Protein AF-A0A1I8B0E3-F1 (afdb_monomer)

Sequence (193 aa):
MAKSRKVCRTTFPHPRIIIFNFFFPLIFFFVSFYLPQLEAVTTGINTNTIERSKFYGLIAFHRSAVVLNTFNSLESSNIDKFIEQIRSLRPRRHLETSPAKALITATQLFPENSNNSKNIIFLVHNGENTDMVNESIEAITKLSAKNISVFAIAGESFNERTLLSYTKEEKGRILTGPKSENLFLSTLDKARN

Solvent-accessible surface area (backbone atoms only — not comparable to full-atom values): 11729 Å² total; per-residue (Å²): 141,83,90,81,80,86,80,82,81,83,81,78,84,74,86,84,74,84,78,76,91,68,83,80,64,62,71,43,48,31,50,34,39,40,63,84,88,72,82,88,80,92,77,94,76,91,84,92,72,84,80,62,51,48,30,34,33,31,49,50,69,33,68,59,61,43,81,78,42,46,59,85,46,93,58,16,63,40,66,68,61,50,52,50,55,62,71,67,61,74,69,78,80,96,61,61,30,20,65,28,52,34,49,45,57,51,53,72,62,54,66,93,83,46,87,74,38,53,41,39,39,42,48,33,39,50,29,71,65,70,61,50,72,68,46,43,52,52,22,41,54,51,34,57,78,67,63,47,47,38,32,37,38,35,37,96,59,54,56,62,69,64,50,28,58,61,30,72,65,39,66,65,35,56,35,56,67,85,83,29,58,71,48,44,54,60,43,49,54,61,68,73,106

Organism: Meloidogyne hapla (NCBI:txid6305)

InterPro domains:
  IPR002035 von Willebrand factor, type A [PF00092] (56-166)
  IPR002035 von Willebrand factor, type A [PS50234] (56-154)
  IPR036465 von Willebrand factor A-like domain superfamily [G3DSA:3.40.50.410] (36-191)
  IPR036465 von Willebrand factor A-like domain superfamily [SSF53300] (40-179)

Structure (mmCIF, N/CA/C/O backbone):
data_AF-A0A1I8B0E3-F1
#
_entry.id   AF-A0A1I8B0E3-F1
#
loop_
_atom_site.group_PDB
_atom_site.id
_atom_site.type_symbol
_atom_site.label_atom_id
_atom_site.label_alt_id
_atom_site.label_comp_id
_atom_site.label_asym_id
_atom_site.label_entity_id
_atom_site.label_seq_id
_atom_site.pdbx_PDB_ins_code
_atom_site.Cartn_x
_atom_site.Cartn_y
_atom_site.Cartn_z
_atom_site.occupancy
_atom_site.B_iso_or_equiv
_atom_site.auth_seq_id
_atom_site.auth_comp_id
_atom_site.auth_asym_id
_atom_site.auth_atom_id
_atom_site.pdbx_PDB_model_num
ATOM 1 N N . MET A 1 1 ? 11.552 -15.372 63.293 1.00 42.78 1 MET A N 1
ATOM 2 C CA . MET A 1 1 ? 10.453 -15.813 62.405 1.00 42.78 1 MET A CA 1
ATOM 3 C C . MET A 1 1 ? 10.095 -14.671 61.461 1.00 42.78 1 MET A C 1
ATOM 5 O O . MET A 1 1 ? 9.517 -13.696 61.911 1.00 42.78 1 MET A O 1
ATOM 9 N N . ALA A 1 2 ? 10.463 -14.762 60.181 1.00 35.72 2 ALA A N 1
ATOM 10 C CA . ALA A 1 2 ? 10.032 -13.821 59.146 1.00 35.72 2 ALA A CA 1
ATOM 11 C C . ALA A 1 2 ? 9.805 -14.606 57.846 1.00 35.72 2 ALA A C 1
ATOM 13 O O . ALA A 1 2 ? 10.722 -15.237 57.324 1.00 35.72 2 ALA A O 1
ATOM 14 N N . LYS A 1 3 ? 8.556 -14.636 57.373 1.00 36.44 3 LYS A N 1
ATOM 15 C CA . LYS A 1 3 ? 8.111 -15.392 56.196 1.00 36.44 3 LYS A CA 1
ATOM 16 C C . LYS A 1 3 ? 8.074 -14.417 55.014 1.00 36.44 3 LYS A C 1
ATOM 18 O O . LYS A 1 3 ? 7.158 -13.606 54.914 1.00 36.44 3 LYS A O 1
ATOM 23 N N . SER A 1 4 ? 9.110 -14.446 54.174 1.00 32.38 4 SER A N 1
ATOM 24 C CA . SER A 1 4 ? 9.222 -13.585 52.990 1.00 32.38 4 SER A CA 1
ATOM 25 C C . SER A 1 4 ? 8.416 -14.145 51.813 1.00 32.38 4 SER A C 1
ATOM 27 O O . SER A 1 4 ? 8.331 -15.357 51.605 1.00 32.38 4 SER A O 1
ATOM 29 N N . ARG A 1 5 ?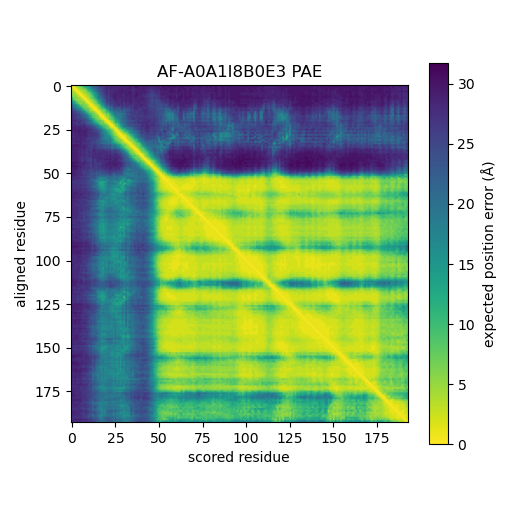 7.769 -13.229 51.092 1.00 34.22 5 ARG A N 1
ATOM 30 C CA . ARG A 1 5 ? 6.745 -13.443 50.063 1.00 34.22 5 ARG A CA 1
ATOM 31 C C . ARG A 1 5 ? 7.339 -14.056 48.788 1.00 34.22 5 ARG A C 1
ATOM 33 O O . ARG A 1 5 ? 8.371 -13.608 48.298 1.00 34.22 5 ARG A O 1
ATOM 40 N N . LYS A 1 6 ? 6.639 -15.041 48.212 1.00 36.22 6 LYS A N 1
ATOM 41 C CA . LYS A 1 6 ? 6.902 -15.562 46.862 1.00 36.22 6 LYS A CA 1
ATOM 42 C C . LYS A 1 6 ? 6.588 -14.476 45.827 1.00 36.22 6 LYS A C 1
ATOM 44 O O . LYS A 1 6 ? 5.443 -14.054 45.701 1.00 36.22 6 LYS A O 1
ATOM 49 N N . VAL A 1 7 ? 7.610 -14.061 45.086 1.00 33.09 7 VAL A N 1
ATOM 50 C CA . VAL A 1 7 ? 7.499 -13.235 43.879 1.00 33.09 7 VAL A CA 1
ATOM 51 C C . VAL A 1 7 ? 7.037 -14.139 42.736 1.00 33.09 7 VAL A C 1
ATOM 53 O O . VAL A 1 7 ? 7.755 -15.054 42.334 1.00 33.09 7 VAL A O 1
ATOM 56 N N . CYS A 1 8 ? 5.823 -13.915 42.237 1.00 28.25 8 CYS A N 1
ATOM 57 C CA . CYS A 1 8 ? 5.315 -14.572 41.038 1.00 28.25 8 CYS A CA 1
ATOM 58 C C . CYS A 1 8 ? 5.873 -13.822 39.818 1.00 28.25 8 CYS A C 1
ATOM 60 O O . CYS A 1 8 ? 5.582 -12.642 39.629 1.00 28.25 8 CYS A O 1
ATOM 62 N N . ARG A 1 9 ? 6.740 -14.480 39.040 1.00 28.77 9 ARG A N 1
ATOM 63 C CA . ARG A 1 9 ? 7.276 -13.945 37.783 1.00 28.77 9 ARG A CA 1
ATOM 64 C C . ARG A 1 9 ? 6.175 -13.965 36.726 1.00 28.77 9 ARG A C 1
ATOM 66 O O . ARG A 1 9 ? 5.612 -15.014 36.432 1.00 28.77 9 ARG A O 1
ATOM 73 N N . THR A 1 10 ? 5.899 -12.800 36.163 1.00 29.70 10 THR A N 1
ATOM 74 C CA . THR A 1 10 ? 4.999 -12.580 35.036 1.00 29.70 10 THR A CA 1
ATOM 75 C C . THR A 1 10 ? 5.621 -13.126 33.751 1.00 29.70 10 THR A C 1
ATOM 77 O O . THR A 1 10 ? 6.640 -12.633 33.273 1.00 29.70 10 THR A O 1
ATOM 80 N N . THR A 1 11 ? 5.008 -14.149 33.163 1.00 27.19 11 THR A N 1
ATOM 81 C CA . THR A 1 11 ? 5.232 -14.512 31.760 1.00 27.19 11 THR A CA 1
ATOM 82 C C . THR A 1 11 ? 4.285 -13.688 30.899 1.00 27.19 11 THR A C 1
ATOM 84 O O . THR A 1 11 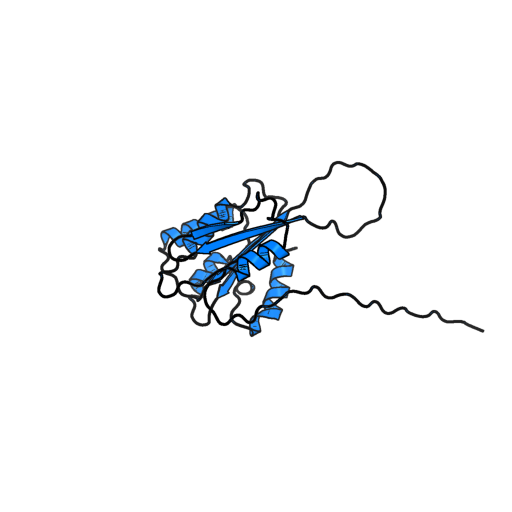? 3.086 -13.955 30.850 1.00 27.19 11 THR A O 1
ATOM 87 N N . PHE A 1 12 ? 4.830 -12.662 30.253 1.00 26.64 12 PHE A N 1
ATOM 88 C CA . PHE A 1 12 ? 4.169 -11.917 29.188 1.00 26.64 12 PHE A CA 1
ATOM 89 C C . PHE A 1 12 ? 4.018 -12.813 27.947 1.00 26.64 12 PHE A C 1
ATOM 91 O O . PHE A 1 12 ? 5.026 -13.347 27.479 1.00 26.64 12 PHE A O 1
ATOM 98 N N . PRO A 1 13 ? 2.820 -12.975 27.361 1.00 25.92 13 PRO A N 1
ATOM 99 C CA . PRO A 1 13 ? 2.720 -13.490 26.008 1.00 25.92 13 PRO A CA 1
ATOM 100 C C . PRO A 1 13 ? 3.127 -12.376 25.035 1.00 25.92 13 PRO A C 1
ATOM 102 O O . PRO A 1 13 ? 2.522 -11.307 24.982 1.00 25.92 13 PRO A O 1
ATOM 105 N N . HIS A 1 14 ? 4.204 -12.629 24.297 1.00 23.12 14 HIS A N 1
ATOM 106 C CA . HIS A 1 14 ? 4.724 -11.777 23.233 1.00 23.12 14 HIS A CA 1
ATOM 107 C C . HIS A 1 14 ? 3.647 -11.397 22.198 1.00 23.12 14 HIS A C 1
ATOM 109 O O . HIS A 1 14 ? 2.845 -12.257 21.820 1.00 23.12 14 HIS A O 1
ATOM 115 N N . PRO A 1 15 ? 3.669 -10.174 21.637 1.00 25.36 15 PRO A N 1
ATOM 116 C CA . PRO A 1 15 ? 2.959 -9.902 20.396 1.00 25.36 15 PRO A CA 1
ATOM 117 C C . PRO A 1 15 ? 3.610 -10.718 19.272 1.00 25.36 15 PRO A C 1
ATOM 119 O O . PRO A 1 15 ? 4.744 -10.469 18.867 1.00 25.36 15 PRO A O 1
ATOM 122 N N . ARG A 1 16 ? 2.890 -11.732 18.783 1.00 22.67 16 ARG A N 1
ATOM 123 C CA . ARG A 1 16 ? 3.271 -12.508 17.600 1.00 22.67 16 ARG A CA 1
ATOM 124 C C . ARG A 1 16 ? 3.032 -11.655 16.360 1.00 22.67 16 ARG A C 1
ATOM 126 O O . ARG A 1 16 ? 1.926 -11.623 15.828 1.00 22.67 16 ARG A O 1
ATOM 133 N N . ILE A 1 17 ? 4.067 -10.962 15.908 1.00 28.36 17 ILE A N 1
ATOM 134 C CA . ILE A 1 17 ? 4.111 -10.424 14.551 1.00 28.36 17 ILE A CA 1
ATOM 135 C C . ILE A 1 17 ? 4.734 -11.514 13.684 1.00 28.36 17 ILE A C 1
ATOM 137 O O . ILE A 1 17 ? 5.867 -11.934 13.900 1.00 28.36 17 ILE A O 1
ATOM 141 N N . ILE A 1 18 ? 3.945 -12.028 12.745 1.00 24.77 18 ILE A N 1
ATOM 142 C CA . ILE A 1 18 ? 4.395 -13.012 11.766 1.00 24.77 18 ILE A CA 1
ATOM 143 C C . ILE A 1 18 ? 5.187 -12.247 10.712 1.00 24.77 18 ILE A C 1
ATOM 145 O O . ILE A 1 18 ? 4.615 -11.598 9.837 1.00 24.77 18 ILE A O 1
ATOM 149 N N . ILE A 1 19 ? 6.510 -12.304 10.815 1.00 23.59 19 ILE A N 1
ATOM 150 C CA . ILE A 1 19 ? 7.401 -11.856 9.752 1.00 23.59 19 ILE A CA 1
ATOM 151 C C . ILE A 1 19 ? 7.450 -12.980 8.740 1.00 23.59 19 ILE A C 1
ATOM 153 O O . ILE A 1 19 ? 8.021 -14.045 8.975 1.00 23.59 19 ILE A O 1
ATOM 157 N N . PHE A 1 20 ? 6.789 -12.761 7.614 1.00 26.72 20 PHE A N 1
ATOM 158 C CA . PHE A 1 20 ? 6.939 -13.656 6.494 1.00 26.72 20 PHE A CA 1
ATOM 159 C C . PHE A 1 20 ? 8.321 -13.453 5.874 1.00 26.72 20 PHE A C 1
ATOM 161 O O . PHE A 1 20 ? 8.640 -12.380 5.365 1.00 26.72 20 PHE A O 1
ATOM 168 N N . ASN A 1 21 ? 9.121 -14.514 5.873 1.00 22.59 21 ASN A N 1
ATOM 169 C CA . ASN A 1 21 ? 10.308 -14.616 5.038 1.00 22.59 21 ASN A CA 1
ATOM 170 C C . ASN A 1 21 ? 9.838 -14.863 3.589 1.00 22.59 21 ASN A C 1
ATOM 172 O O . ASN A 1 21 ? 9.788 -16.001 3.124 1.00 22.59 21 ASN A O 1
ATOM 176 N N . PHE A 1 22 ? 9.358 -13.808 2.923 1.00 29.98 22 PHE A N 1
ATOM 177 C CA . PHE A 1 22 ? 8.924 -13.858 1.527 1.00 29.98 22 PHE A CA 1
ATOM 178 C C . PHE A 1 22 ? 10.089 -13.491 0.609 1.00 29.98 22 PHE A C 1
ATOM 180 O O . PHE A 1 22 ? 10.507 -12.339 0.514 1.00 29.98 22 PHE A O 1
ATOM 187 N N . PHE A 1 23 ? 10.567 -14.495 -0.117 1.00 29.45 23 PHE A N 1
ATOM 188 C CA . PHE A 1 23 ? 11.280 -14.320 -1.375 1.00 29.45 23 PHE A CA 1
ATOM 189 C C . PHE A 1 23 ? 10.304 -13.625 -2.359 1.00 29.45 23 PHE A C 1
ATOM 191 O O . PHE A 1 23 ? 9.249 -14.174 -2.673 1.00 29.45 23 PHE A O 1
ATOM 198 N N . PHE A 1 24 ? 10.600 -12.377 -2.743 1.00 30.11 24 PHE A N 1
ATOM 199 C CA . PHE A 1 24 ? 9.790 -11.464 -3.583 1.00 30.11 24 PHE A CA 1
ATOM 200 C C . PHE A 1 24 ? 9.338 -12.069 -4.950 1.00 30.11 24 PHE A C 1
ATOM 202 O O . PHE A 1 24 ? 9.961 -13.038 -5.392 1.00 30.11 24 PHE A O 1
ATOM 209 N N . PRO A 1 25 ? 8.345 -11.489 -5.695 1.00 46.34 25 PRO A N 1
ATOM 210 C CA . PRO A 1 25 ? 7.759 -10.151 -5.516 1.00 46.34 25 PRO A CA 1
ATOM 211 C C . PRO A 1 25 ? 6.214 -9.980 -5.550 1.00 46.34 25 PRO A C 1
ATOM 213 O O . PRO A 1 25 ? 5.481 -10.763 -6.146 1.00 46.34 25 PRO A O 1
ATOM 216 N N . LEU A 1 26 ? 5.806 -8.824 -4.992 1.00 39.06 26 LEU A N 1
ATOM 217 C CA . LEU A 1 26 ? 4.519 -8.092 -5.020 1.00 39.06 26 LEU A CA 1
ATOM 218 C C . LEU A 1 26 ? 3.343 -8.633 -4.191 1.00 39.06 26 LEU A C 1
ATOM 220 O O . LEU A 1 26 ? 2.494 -9.366 -4.693 1.00 39.06 26 LEU A O 1
ATOM 224 N N . ILE A 1 27 ? 3.237 -8.168 -2.939 1.00 41.75 27 ILE A N 1
ATOM 225 C CA . ILE A 1 27 ? 2.079 -8.408 -2.065 1.00 41.75 27 ILE A CA 1
ATOM 226 C C . ILE A 1 27 ? 1.915 -7.236 -1.058 1.00 41.75 27 ILE A C 1
ATOM 228 O O . ILE A 1 27 ? 2.709 -7.141 -0.133 1.00 41.75 27 ILE A O 1
ATOM 232 N N . PHE A 1 28 ? 0.894 -6.374 -1.202 1.00 41.91 28 PHE A N 1
ATOM 233 C CA . PHE A 1 28 ? 0.649 -5.159 -0.379 1.00 41.91 28 PHE A CA 1
ATOM 234 C C . PHE A 1 28 ? -0.344 -5.368 0.766 1.00 41.91 28 PHE A C 1
ATOM 236 O O . PHE A 1 28 ? -1.297 -6.109 0.574 1.00 41.91 28 PHE A O 1
ATOM 243 N N . PHE A 1 29 ? -0.217 -4.628 1.883 1.00 41.38 29 PHE A N 1
ATOM 244 C CA . PHE A 1 29 ? -1.178 -4.656 3.006 1.00 41.38 29 PHE A CA 1
ATOM 245 C C . PHE A 1 29 ? -1.459 -3.277 3.613 1.00 41.38 29 PHE A C 1
ATOM 247 O O . PHE A 1 29 ? -0.582 -2.423 3.677 1.00 41.38 29 PHE A O 1
ATOM 254 N N . PHE A 1 30 ? -2.680 -3.057 4.111 1.00 37.81 30 PHE A N 1
ATOM 255 C CA . PHE A 1 30 ? -3.075 -1.824 4.803 1.00 37.81 30 PHE A CA 1
ATOM 256 C C . PHE A 1 30 ? -3.606 -2.130 6.204 1.00 37.81 30 PHE A C 1
ATOM 258 O O . PHE A 1 30 ? -4.338 -3.103 6.390 1.00 37.81 30 PHE A O 1
ATOM 265 N N . VAL A 1 31 ? -3.276 -1.277 7.180 1.00 36.50 31 VAL A N 1
ATOM 266 C CA . VAL A 1 31 ? -3.804 -1.356 8.552 1.00 36.50 31 VAL A CA 1
ATOM 267 C C . VAL A 1 31 ? -4.247 0.041 8.986 1.00 36.50 31 VAL A C 1
ATOM 269 O O . VAL A 1 31 ? -3.431 0.956 9.073 1.00 36.50 31 VAL A O 1
ATOM 272 N N . SER A 1 32 ? -5.532 0.210 9.281 1.00 32.75 32 SER A N 1
ATOM 273 C CA . SER A 1 32 ? -6.107 1.439 9.835 1.00 32.75 32 SER A CA 1
ATOM 274 C C . SER A 1 32 ? -6.554 1.207 11.282 1.00 32.75 32 SER A C 1
ATOM 276 O O . SER A 1 32 ? -7.134 0.166 11.595 1.00 32.75 32 SER A O 1
ATOM 278 N N . PHE A 1 33 ? -6.273 2.151 12.184 1.00 41.06 33 PHE A N 1
ATOM 279 C CA . PHE A 1 33 ? -6.630 2.064 13.609 1.00 41.06 33 PHE A CA 1
ATOM 280 C C . PHE A 1 33 ? -7.668 3.131 13.964 1.00 41.06 33 PHE A C 1
ATOM 282 O O . PHE A 1 33 ? -7.327 4.311 13.948 1.00 41.06 33 PHE A O 1
ATOM 289 N N . TYR A 1 34 ? -8.888 2.748 14.346 1.00 32.59 34 TYR A N 1
ATOM 290 C CA . TYR A 1 34 ? -9.977 3.663 14.716 1.00 32.59 34 TYR A CA 1
ATOM 291 C C . TYR A 1 34 ? -10.198 3.724 16.241 1.00 32.59 34 TYR A C 1
ATOM 293 O O . TYR A 1 34 ? -10.032 2.724 16.944 1.00 32.59 34 TYR A O 1
ATOM 301 N N . LEU A 1 35 ? -10.601 4.892 16.758 1.00 31.61 35 LEU A N 1
ATOM 302 C CA . LEU A 1 35 ? -11.113 5.078 18.124 1.00 31.61 35 LEU A CA 1
ATOM 303 C C . LEU A 1 35 ? -12.645 5.226 18.066 1.00 31.61 35 LEU A C 1
ATOM 305 O O . LEU A 1 35 ? -13.112 6.207 17.485 1.00 31.61 35 LEU A O 1
ATOM 309 N N . PRO A 1 36 ? -13.448 4.331 18.666 1.00 34.88 36 PRO A N 1
ATOM 310 C CA . PRO A 1 36 ? -14.864 4.615 18.858 1.00 34.88 36 PRO A CA 1
ATOM 311 C C . PRO A 1 36 ? -15.029 5.633 19.999 1.00 34.88 36 PRO A C 1
ATOM 313 O O . PRO A 1 36 ? -14.525 5.423 21.103 1.00 34.88 36 PRO A O 1
ATOM 316 N N . GLN A 1 37 ? -15.732 6.742 19.748 1.00 37.97 37 GLN A N 1
ATOM 317 C CA . GLN A 1 37 ? -16.357 7.505 20.830 1.00 37.97 37 GLN A CA 1
ATOM 318 C C . GLN A 1 37 ? -17.564 6.696 21.310 1.00 37.97 37 GLN A C 1
ATOM 320 O O . GLN A 1 37 ? -18.491 6.467 20.538 1.00 37.97 37 GLN A O 1
ATOM 325 N N . LEU A 1 38 ? -17.536 6.238 22.559 1.00 38.06 38 LEU A N 1
ATOM 326 C CA . LEU A 1 38 ? -18.693 5.642 23.218 1.00 38.06 38 LEU A CA 1
ATOM 327 C C . LEU A 1 38 ? -19.168 6.596 24.309 1.00 38.06 38 LEU A C 1
ATOM 329 O O . LEU A 1 38 ? -18.452 6.857 25.278 1.00 38.06 38 LEU A O 1
ATOM 333 N N . GLU A 1 39 ? -20.378 7.119 24.114 1.00 37.31 39 GLU A N 1
ATOM 334 C CA . GLU A 1 39 ? -21.194 7.684 25.179 1.00 37.31 39 GLU A CA 1
ATOM 335 C C . GLU A 1 39 ? -21.380 6.637 26.283 1.00 37.31 39 GLU A C 1
ATOM 337 O O . GLU A 1 39 ? -21.527 5.438 26.038 1.00 37.31 39 GLU A O 1
ATOM 342 N N . ALA A 1 40 ? -21.292 7.109 27.520 1.00 36.62 40 ALA A N 1
ATOM 343 C CA . ALA A 1 40 ? -21.227 6.290 28.710 1.00 36.62 40 ALA A CA 1
ATOM 344 C C . ALA A 1 40 ? -22.524 5.499 28.948 1.00 36.62 40 ALA A C 1
ATOM 346 O O . ALA A 1 40 ? -23.585 6.084 29.144 1.00 36.62 40 ALA A O 1
ATOM 347 N N . VAL A 1 41 ? -22.404 4.176 29.080 1.00 31.77 41 VAL A N 1
ATOM 348 C CA . VAL A 1 41 ? -23.302 3.378 29.923 1.00 31.77 41 VAL A CA 1
ATOM 349 C C . VAL A 1 41 ? -22.440 2.528 30.849 1.00 31.77 41 VAL A C 1
ATOM 351 O O . VAL A 1 41 ? -21.628 1.703 30.436 1.00 31.77 41 VAL A O 1
ATOM 354 N N . THR A 1 42 ? -22.580 2.826 32.133 1.00 42.34 42 THR A N 1
ATOM 355 C CA . THR A 1 42 ? -21.823 2.307 33.268 1.00 42.34 42 THR A CA 1
ATOM 356 C C . THR A 1 42 ? -22.234 0.889 33.647 1.00 42.34 42 THR A C 1
ATOM 358 O O . THR A 1 42 ? -23.345 0.705 34.125 1.00 42.34 42 THR A 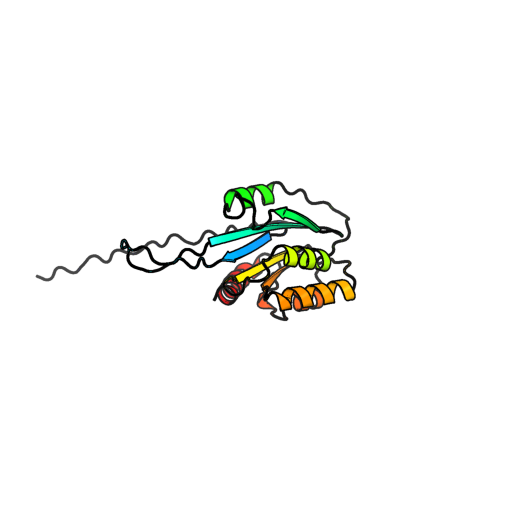O 1
ATOM 361 N N . THR A 1 43 ? -21.295 -0.057 33.607 1.00 33.12 43 THR A N 1
ATOM 362 C CA . THR A 1 43 ? -21.109 -1.070 34.666 1.00 33.12 43 THR A CA 1
ATOM 363 C C . THR A 1 43 ? -19.649 -1.517 34.666 1.00 33.12 43 THR A C 1
ATOM 365 O O . THR A 1 43 ? -19.102 -1.890 33.633 1.00 33.12 43 THR A O 1
ATOM 368 N N . GLY A 1 44 ? -19.005 -1.373 35.824 1.00 40.88 44 GLY A N 1
ATOM 369 C CA . GLY A 1 44 ? -17.559 -1.266 35.971 1.00 40.88 44 GLY A CA 1
ATOM 3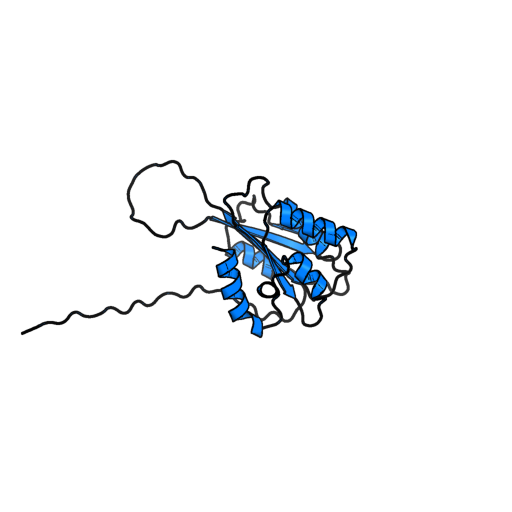70 C C . GLY A 1 44 ? -16.723 -2.485 35.588 1.00 40.88 44 GLY A C 1
ATOM 371 O O . GLY A 1 44 ? -16.979 -3.595 36.041 1.00 40.88 44 GLY A O 1
ATOM 372 N N . ILE A 1 45 ? -15.630 -2.205 34.871 1.00 35.53 45 ILE A N 1
ATOM 373 C CA . ILE A 1 45 ? -14.347 -2.913 34.944 1.00 35.53 45 ILE A CA 1
ATOM 374 C C . ILE A 1 45 ? -13.238 -1.849 34.815 1.00 35.53 45 ILE A C 1
ATOM 376 O O . ILE A 1 45 ? -13.241 -1.040 33.889 1.00 35.53 45 ILE A O 1
ATOM 380 N N . ASN A 1 46 ? -12.307 -1.822 35.773 1.00 34.84 46 ASN A N 1
ATOM 381 C CA . ASN A 1 46 ? -11.182 -0.884 35.829 1.00 34.84 46 ASN A CA 1
ATOM 382 C C . ASN A 1 46 ? -10.130 -1.149 34.727 1.00 34.84 46 ASN A C 1
ATOM 384 O O . ASN A 1 46 ? -9.444 -2.166 34.742 1.00 34.84 46 ASN A O 1
ATOM 388 N N . THR A 1 47 ? -10.025 -0.186 33.804 1.00 50.38 47 THR A N 1
ATOM 389 C CA . THR A 1 47 ? -8.826 0.486 33.247 1.00 50.38 47 THR A CA 1
ATOM 390 C C . THR A 1 47 ? -7.548 -0.317 32.922 1.00 50.38 47 THR A C 1
ATOM 392 O O . THR A 1 47 ? -6.764 -0.628 33.817 1.00 50.38 47 THR A O 1
ATOM 395 N N . ASN A 1 48 ? -7.253 -0.486 31.619 1.00 38.84 48 ASN A N 1
ATOM 396 C CA . ASN A 1 48 ? -6.049 0.049 30.926 1.00 38.84 48 ASN A CA 1
ATOM 397 C C . ASN A 1 48 ? -5.684 -0.721 29.640 1.00 38.84 48 ASN A C 1
ATOM 399 O O . ASN A 1 48 ? -4.587 -1.249 29.498 1.00 38.84 48 ASN A O 1
ATOM 403 N N . THR A 1 49 ? -6.598 -0.772 28.675 1.00 40.97 49 THR A N 1
ATOM 404 C CA . THR A 1 49 ? -6.310 -0.740 27.228 1.00 40.97 49 THR A CA 1
ATOM 405 C C . THR A 1 49 ? -7.663 -0.690 26.539 1.00 40.97 49 THR A C 1
ATOM 407 O O . THR A 1 49 ? -8.357 -1.692 26.443 1.00 40.97 49 THR A O 1
ATOM 410 N N . ILE A 1 50 ? -8.087 0.496 26.104 1.00 48.47 50 ILE A N 1
ATOM 411 C CA . ILE A 1 50 ? -9.190 0.578 25.144 1.00 48.47 50 ILE A CA 1
ATOM 412 C C . ILE A 1 50 ? -8.656 -0.109 23.888 1.00 48.47 50 ILE A C 1
ATOM 414 O O . ILE A 1 50 ? -7.743 0.413 23.241 1.00 48.47 50 ILE A O 1
ATOM 418 N N . GLU A 1 51 ? -9.127 -1.321 23.609 1.00 55.50 51 GLU A N 1
ATOM 419 C CA . GLU A 1 51 ? -8.727 -2.066 22.424 1.00 55.50 51 GLU A CA 1
ATOM 420 C C . GLU A 1 51 ? -9.225 -1.283 21.205 1.00 55.50 51 GLU A C 1
ATOM 422 O O . GLU A 1 51 ? -10.414 -1.245 20.898 1.00 55.50 51 GLU A O 1
ATOM 427 N N . ARG A 1 52 ? -8.316 -0.536 20.568 1.00 64.56 52 ARG A N 1
ATOM 428 C CA . ARG A 1 52 ? -8.640 0.270 19.388 1.00 64.56 52 ARG A CA 1
ATOM 429 C C . ARG A 1 52 ? -9.092 -0.673 18.280 1.00 64.56 52 ARG A C 1
ATOM 431 O O . ARG A 1 52 ? -8.338 -1.580 17.918 1.00 64.56 52 ARG A O 1
ATOM 438 N N . SER A 1 53 ? -10.283 -0.442 17.734 1.00 76.94 53 SER A N 1
ATOM 439 C CA . SER A 1 53 ? -10.799 -1.208 16.602 1.00 76.94 53 SER A CA 1
ATOM 440 C C . SER A 1 53 ? -9.856 -1.047 15.407 1.00 76.94 53 SER A C 1
ATOM 442 O O . SER A 1 53 ? -9.448 0.066 15.068 1.00 76.94 53 SER A O 1
ATOM 444 N N . LYS A 1 54 ? -9.466 -2.163 14.790 1.00 83.69 54 LYS A N 1
ATOM 445 C CA . LYS A 1 54 ? -8.560 -2.185 13.635 1.00 83.69 54 LYS A CA 1
ATOM 446 C C . LYS A 1 54 ? -9.346 -2.589 12.404 1.00 83.69 54 LYS A C 1
ATOM 448 O O . LYS A 1 54 ? -10.152 -3.510 12.477 1.00 83.69 54 LYS A O 1
ATOM 453 N N . PHE A 1 55 ? -9.069 -1.916 11.297 1.00 88.00 55 PHE A N 1
ATOM 454 C CA . PHE A 1 55 ? -9.675 -2.190 10.006 1.00 88.00 55 PHE A CA 1
ATOM 455 C C . PHE A 1 55 ? -8.575 -2.405 8.971 1.00 88.00 55 PHE A C 1
ATOM 457 O O . PHE A 1 55 ? -7.639 -1.611 8.847 1.00 88.00 55 PHE A O 1
ATOM 464 N N . TYR A 1 56 ? -8.681 -3.500 8.239 1.00 88.19 56 TYR A N 1
ATOM 465 C CA . TYR A 1 56 ? -7.717 -3.960 7.260 1.00 88.19 56 TYR A CA 1
ATOM 466 C C . TYR A 1 56 ? -8.254 -3.709 5.856 1.00 88.19 56 TYR A C 1
ATOM 468 O O . TYR A 1 56 ? -9.423 -3.948 5.562 1.00 88.19 56 TYR A O 1
ATOM 476 N N . GLY A 1 57 ? -7.377 -3.212 4.992 1.00 90.31 57 GLY A N 1
ATOM 477 C CA . GLY A 1 57 ? -7.660 -2.962 3.584 1.00 90.31 57 GLY A CA 1
ATOM 478 C C . GLY A 1 57 ? -6.641 -3.698 2.731 1.00 90.31 57 GLY A C 1
ATOM 479 O O . GLY A 1 57 ? -5.490 -3.883 3.137 1.00 90.31 57 GLY A O 1
ATOM 480 N N . LEU A 1 58 ? -7.057 -4.134 1.547 1.00 91.88 58 LEU A N 1
ATOM 481 C CA . LEU A 1 58 ? -6.177 -4.850 0.634 1.00 91.88 58 LEU A CA 1
ATOM 482 C C . LEU A 1 58 ? -6.337 -4.300 -0.773 1.00 91.88 58 LEU A C 1
ATOM 484 O O . LEU A 1 58 ? -7.433 -4.310 -1.328 1.00 91.88 58 LEU A O 1
ATOM 488 N N . ILE A 1 59 ? -5.228 -3.851 -1.351 1.00 91.56 59 ILE A N 1
ATOM 489 C CA . ILE A 1 59 ? -5.139 -3.452 -2.752 1.00 91.56 59 ILE A CA 1
ATOM 490 C C . ILE A 1 59 ? -4.014 -4.262 -3.375 1.00 91.56 59 ILE A C 1
ATOM 492 O O . ILE A 1 59 ? -2.899 -4.255 -2.866 1.00 91.56 59 ILE A O 1
ATOM 496 N N . ALA A 1 60 ? -4.292 -4.934 -4.484 1.00 90.56 60 ALA A N 1
ATOM 497 C CA . ALA A 1 60 ? -3.256 -5.500 -5.337 1.00 90.56 60 ALA A CA 1
ATOM 498 C C . ALA A 1 60 ? -3.014 -4.556 -6.516 1.00 90.56 60 ALA A C 1
ATOM 500 O O . ALA A 1 60 ? -3.952 -3.921 -6.998 1.00 90.56 60 ALA A O 1
ATOM 501 N N . PHE A 1 61 ? -1.780 -4.458 -7.008 1.00 89.06 61 PHE A N 1
ATOM 502 C CA . PHE A 1 61 ? -1.512 -3.609 -8.163 1.00 89.06 61 PHE A CA 1
ATOM 503 C C . PHE A 1 61 ? -0.406 -4.115 -9.076 1.00 89.06 61 PHE A C 1
ATOM 505 O O . PHE A 1 61 ? 0.463 -4.886 -8.685 1.00 89.06 61 PHE A O 1
ATOM 512 N N . HIS A 1 62 ? -0.459 -3.610 -10.302 1.00 88.12 62 HIS A N 1
ATOM 513 C CA . HIS A 1 62 ? 0.640 -3.531 -11.259 1.00 88.12 62 HIS A CA 1
ATOM 514 C C . HIS A 1 62 ? 0.626 -2.084 -11.788 1.00 88.12 62 HIS A C 1
ATOM 516 O O . HIS A 1 62 ? 0.729 -1.144 -11.008 1.00 88.12 62 HIS A O 1
ATOM 522 N N . ARG A 1 63 ? 0.410 -1.865 -13.082 1.00 84.31 63 ARG A N 1
ATOM 523 C CA . ARG A 1 63 ? 0.080 -0.569 -13.685 1.00 84.31 63 ARG A CA 1
ATOM 524 C C . ARG A 1 63 ? -1.231 0.035 -13.168 1.00 84.31 63 ARG A C 1
ATOM 526 O O . ARG A 1 63 ? -1.355 1.254 -13.115 1.00 84.31 63 ARG A O 1
ATOM 533 N N . SER A 1 64 ? -2.204 -0.801 -12.811 1.00 84.38 64 SER A N 1
ATOM 534 C CA . SER A 1 64 ? -3.480 -0.393 -12.214 1.00 84.38 64 SER A CA 1
ATOM 535 C C . SER A 1 64 ? -3.656 -1.024 -10.839 1.00 84.38 64 SER A C 1
ATOM 537 O O . SER A 1 64 ? -3.160 -2.125 -10.591 1.00 84.38 64 SER A O 1
ATOM 539 N N . ALA A 1 65 ? -4.385 -0.333 -9.967 1.00 88.00 65 ALA A N 1
ATOM 540 C CA . ALA A 1 65 ? -4.715 -0.794 -8.629 1.00 88.00 65 ALA A CA 1
ATOM 541 C C . ALA A 1 65 ? -6.104 -1.442 -8.597 1.00 88.00 65 ALA A C 1
ATOM 543 O O . ALA A 1 65 ? -7.053 -0.927 -9.185 1.00 88.00 65 ALA A O 1
ATOM 544 N N . VAL A 1 66 ? -6.215 -2.569 -7.900 1.00 89.25 66 VAL A N 1
ATOM 545 C CA . VAL A 1 66 ? -7.452 -3.329 -7.711 1.00 89.25 66 VAL A CA 1
ATOM 546 C C . VAL A 1 66 ? -7.705 -3.466 -6.219 1.00 89.25 66 VAL A C 1
ATOM 548 O O . VAL A 1 66 ? -6.885 -4.024 -5.489 1.00 89.25 66 VAL A O 1
ATOM 551 N N . VAL A 1 67 ? -8.848 -2.962 -5.767 1.00 89.00 67 VAL A N 1
ATOM 552 C CA . VAL A 1 67 ? -9.285 -3.069 -4.375 1.00 89.00 67 VAL A CA 1
ATOM 553 C C . VAL A 1 67 ? -9.868 -4.460 -4.146 1.00 89.00 67 VAL A C 1
ATOM 555 O O . VAL A 1 67 ? -10.835 -4.844 -4.797 1.00 89.00 67 VAL A O 1
ATOM 558 N N . LEU A 1 68 ? -9.270 -5.213 -3.228 1.00 88.81 68 LEU A N 1
ATOM 559 C CA . LEU A 1 68 ? -9.699 -6.561 -2.851 1.00 88.81 68 LEU A CA 1
ATOM 560 C C . LEU A 1 68 ? -10.474 -6.565 -1.531 1.00 88.81 68 LEU A C 1
ATOM 562 O O . LEU A 1 68 ? -11.363 -7.389 -1.348 1.00 88.81 68 LEU A O 1
ATOM 566 N N . ASN A 1 69 ? -10.155 -5.636 -0.626 1.00 87.38 69 ASN A N 1
ATOM 567 C CA . ASN A 1 69 ? -10.878 -5.446 0.626 1.00 87.38 69 ASN A CA 1
ATOM 568 C C . ASN A 1 69 ? -10.908 -3.963 1.017 1.00 87.38 69 ASN A C 1
ATOM 570 O O . ASN A 1 69 ? -9.901 -3.261 0.885 1.00 87.38 69 ASN A O 1
ATOM 574 N N . THR A 1 70 ? -12.053 -3.503 1.517 1.00 87.44 70 THR A N 1
ATOM 575 C CA . THR A 1 70 ? -12.287 -2.126 1.976 1.00 87.44 70 THR A CA 1
ATOM 576 C C . THR A 1 70 ? -12.512 -2.098 3.484 1.00 87.44 70 THR A C 1
ATOM 578 O O . THR A 1 70 ? -12.901 -3.100 4.076 1.00 87.44 70 THR A O 1
ATOM 581 N N . PHE A 1 71 ? -12.341 -0.935 4.117 1.00 83.19 71 PHE A N 1
ATOM 582 C CA . PHE A 1 71 ? -12.576 -0.789 5.560 1.00 83.19 71 PHE A CA 1
ATOM 583 C C . PHE A 1 71 ? -14.054 -0.899 5.967 1.00 83.19 71 PHE A C 1
ATOM 585 O O . PHE A 1 71 ? -14.346 -1.060 7.144 1.00 83.19 71 PHE A O 1
ATOM 592 N N . ASN A 1 72 ? -14.982 -0.826 5.008 1.00 80.31 72 ASN A N 1
ATOM 593 C CA . ASN A 1 72 ? -16.422 -0.919 5.263 1.00 80.31 72 ASN A CA 1
ATOM 594 C C . ASN A 1 72 ? -16.949 -2.358 5.164 1.00 80.31 72 ASN A C 1
ATOM 596 O O . ASN A 1 72 ? -18.144 -2.586 5.346 1.00 80.31 72 ASN A O 1
ATOM 600 N N . SER A 1 73 ? -16.096 -3.331 4.828 1.00 80.81 73 SER A N 1
ATOM 601 C CA . SER A 1 73 ? -16.512 -4.730 4.763 1.00 80.81 73 SER A CA 1
ATOM 602 C C . SER A 1 73 ? -16.716 -5.300 6.171 1.00 80.81 73 SER A C 1
ATOM 604 O O . SER A 1 73 ? -16.029 -4.918 7.118 1.00 80.81 73 SER A O 1
ATOM 606 N N . LEU A 1 74 ? -17.637 -6.256 6.312 1.00 80.69 74 LEU A N 1
ATOM 607 C CA . LEU A 1 74 ? -17.879 -6.966 7.579 1.00 80.69 74 LEU A CA 1
ATOM 608 C C . LEU A 1 74 ? -16.638 -7.731 8.070 1.00 80.69 74 LEU A C 1
ATOM 610 O O . LEU A 1 74 ? -16.473 -7.954 9.265 1.00 80.69 74 LEU A O 1
ATOM 614 N N . GLU A 1 75 ? -15.757 -8.114 7.146 1.00 83.00 75 GLU A N 1
ATOM 615 C CA . GLU A 1 75 ? -14.532 -8.869 7.420 1.00 83.00 75 GLU A CA 1
ATOM 616 C C . GLU A 1 75 ? -13.311 -7.970 7.650 1.00 83.00 75 GLU A C 1
ATOM 618 O O . GLU A 1 75 ? -12.237 -8.463 7.986 1.00 83.00 75 GLU A O 1
ATOM 623 N N . SER A 1 76 ? -13.453 -6.651 7.499 1.00 82.69 76 SER A N 1
ATOM 624 C CA . SER A 1 76 ? -12.347 -5.696 7.615 1.00 82.69 76 SER A CA 1
ATOM 625 C C . SER A 1 76 ? -11.687 -5.693 8.993 1.00 82.69 76 SER A C 1
ATOM 627 O O . SER A 1 76 ? -10.526 -5.321 9.090 1.00 82.69 76 SER A O 1
ATOM 629 N N . SER A 1 77 ? -12.362 -6.133 10.054 1.00 87.19 77 SER A N 1
ATOM 630 C CA . SER A 1 77 ? -11.778 -6.267 11.396 1.00 87.19 77 SER A CA 1
ATOM 631 C C . SER A 1 77 ? -11.197 -7.657 11.686 1.00 87.19 77 SER A C 1
ATOM 633 O O . SER A 1 77 ? -10.508 -7.840 12.692 1.00 87.19 77 SER A O 1
ATOM 635 N N . ASN A 1 78 ? -11.431 -8.642 10.811 1.00 88.69 78 ASN A N 1
ATOM 636 C CA . ASN A 1 78 ? -10.983 -10.018 10.993 1.00 88.69 78 ASN A CA 1
ATOM 637 C C . ASN A 1 78 ? -9.589 -10.227 10.377 1.00 88.69 78 ASN A C 1
ATOM 639 O O . ASN A 1 78 ? -9.426 -10.338 9.160 1.00 88.69 78 ASN A O 1
ATOM 643 N N . ILE A 1 79 ? -8.576 -10.323 11.239 1.00 86.75 79 ILE A N 1
ATOM 644 C CA . ILE A 1 79 ? -7.184 -10.512 10.817 1.00 86.75 79 ILE A CA 1
ATOM 645 C C . ILE A 1 79 ? -6.940 -11.861 10.127 1.00 86.75 79 ILE A C 1
ATOM 647 O O . ILE A 1 79 ? -6.131 -11.924 9.204 1.00 86.75 79 ILE A O 1
ATOM 651 N N . ASP A 1 80 ? -7.637 -12.928 10.521 1.00 89.69 80 ASP A N 1
ATOM 652 C CA . ASP A 1 80 ? -7.444 -14.256 9.932 1.00 89.69 80 ASP A CA 1
ATOM 653 C C . ASP A 1 80 ? -7.956 -14.283 8.491 1.00 89.69 80 ASP A C 1
ATOM 655 O O . ASP A 1 80 ? -7.249 -14.737 7.591 1.00 89.69 80 ASP A O 1
ATOM 659 N N . LYS A 1 81 ? -9.137 -13.697 8.248 1.00 88.19 81 LYS A N 1
ATOM 660 C CA . LYS A 1 81 ? -9.691 -13.524 6.895 1.00 88.19 81 LYS A CA 1
ATOM 661 C C . LYS A 1 81 ? -8.800 -12.652 6.030 1.00 88.19 81 LYS A C 1
ATOM 663 O O . LYS A 1 81 ? -8.527 -12.997 4.881 1.00 88.19 81 LYS A O 1
ATOM 668 N N . PHE A 1 82 ? -8.283 -11.568 6.600 1.00 87.44 82 PHE A N 1
ATOM 669 C CA . PHE A 1 82 ? -7.305 -10.736 5.919 1.00 87.44 82 PHE A CA 1
ATOM 670 C C . PHE A 1 82 ? -6.077 -11.557 5.508 1.00 87.44 82 PHE A C 1
ATOM 672 O O . PHE A 1 82 ? -5.748 -11.566 4.325 1.00 87.44 82 PHE A O 1
ATOM 679 N N . ILE A 1 83 ? -5.469 -12.319 6.431 1.00 89.06 83 ILE A N 1
ATOM 680 C CA . ILE A 1 83 ? -4.324 -13.219 6.178 1.00 89.06 83 ILE A CA 1
ATOM 681 C C . ILE A 1 83 ? -4.643 -14.283 5.114 1.00 89.06 83 ILE A C 1
ATOM 683 O O . ILE A 1 83 ? -3.787 -14.607 4.288 1.00 89.06 83 ILE A O 1
ATOM 687 N N . GLU A 1 84 ? -5.851 -14.839 5.095 1.00 90.38 84 GLU A N 1
ATOM 688 C CA . GLU A 1 84 ? -6.280 -15.765 4.041 1.00 90.38 84 GLU A CA 1
ATOM 689 C C . GLU A 1 84 ? -6.295 -15.087 2.663 1.00 90.38 84 GLU A C 1
ATOM 691 O O . GLU A 1 84 ? -5.762 -15.650 1.701 1.00 90.38 84 GLU A O 1
ATOM 696 N N . GLN A 1 85 ? -6.808 -13.854 2.571 1.00 87.88 85 GLN A N 1
ATOM 697 C CA . GLN A 1 85 ? -6.793 -13.079 1.325 1.00 87.88 85 GLN A CA 1
ATOM 698 C C . GLN A 1 85 ? -5.360 -12.839 0.834 1.00 87.88 85 GLN A C 1
ATOM 700 O O . GLN A 1 85 ? -5.085 -13.090 -0.340 1.00 87.88 85 GLN A O 1
ATOM 705 N N . ILE A 1 86 ? -4.432 -12.462 1.726 1.00 86.69 86 ILE A N 1
ATOM 706 C CA . ILE A 1 86 ? -2.985 -12.342 1.437 1.00 86.69 86 ILE A CA 1
ATOM 707 C C . ILE A 1 86 ? -2.455 -13.606 0.762 1.00 86.69 86 ILE A C 1
ATOM 709 O O . ILE A 1 86 ? -1.839 -13.551 -0.302 1.00 86.69 86 ILE A O 1
ATOM 713 N N . ARG A 1 87 ? -2.691 -14.754 1.405 1.00 89.00 87 ARG A N 1
ATOM 714 C CA . ARG A 1 87 ? -2.155 -16.054 0.986 1.00 89.00 87 ARG A CA 1
ATOM 715 C C . ARG A 1 87 ? -2.746 -16.523 -0.338 1.00 89.00 87 ARG A C 1
ATOM 717 O O . ARG A 1 87 ? -2.105 -17.293 -1.044 1.00 89.00 87 ARG A O 1
ATOM 724 N N . SER A 1 88 ? -3.951 -16.065 -0.669 1.00 88.75 88 SER A N 1
ATOM 725 C CA . SER A 1 88 ? -4.616 -16.393 -1.930 1.00 88.75 88 SER A CA 1
ATOM 726 C C . SER A 1 88 ? -4.068 -15.619 -3.137 1.00 88.75 88 SER A C 1
ATOM 728 O O . SER A 1 88 ? -4.320 -16.018 -4.279 1.00 88.75 88 SER A O 1
ATOM 730 N N . LEU A 1 89 ? -3.316 -14.530 -2.914 1.00 84.44 89 LEU A N 1
ATOM 731 C CA . LEU A 1 89 ? -2.797 -13.702 -4.000 1.00 84.44 89 LEU A CA 1
ATOM 732 C C . LEU A 1 89 ? -1.774 -14.469 -4.837 1.00 84.44 89 LEU A C 1
ATOM 734 O O . LEU A 1 89 ? -0.868 -15.124 -4.324 1.00 84.44 89 LEU A O 1
ATOM 738 N N . ARG A 1 90 ? -1.903 -14.347 -6.161 1.00 81.56 90 ARG A N 1
ATOM 739 C CA . ARG A 1 90 ? -0.955 -14.919 -7.119 1.00 81.56 90 ARG A CA 1
ATOM 740 C C . ARG A 1 90 ? -0.149 -13.804 -7.778 1.00 81.56 90 ARG A C 1
ATOM 742 O O . ARG A 1 90 ? -0.756 -12.931 -8.406 1.00 81.56 90 ARG A O 1
ATOM 749 N N . PRO A 1 91 ? 1.191 -13.829 -7.683 1.00 75.31 91 PRO A N 1
ATOM 750 C CA . PRO A 1 91 ? 2.023 -12.816 -8.307 1.00 75.31 91 PRO A CA 1
ATOM 751 C C . PRO A 1 91 ? 1.922 -12.915 -9.830 1.00 75.31 91 PRO A C 1
ATOM 753 O O . PRO A 1 91 ? 1.942 -14.005 -10.408 1.00 75.31 91 PRO A O 1
ATOM 756 N N . ARG A 1 92 ? 1.839 -11.759 -10.488 1.00 75.88 92 ARG A N 1
ATOM 757 C CA . ARG A 1 92 ? 1.914 -11.641 -11.947 1.00 75.88 92 ARG A CA 1
ATOM 758 C C . ARG A 1 92 ? 3.262 -11.028 -12.298 1.00 75.88 92 ARG A C 1
ATOM 760 O O . ARG A 1 92 ? 3.598 -9.959 -11.800 1.00 75.88 92 ARG A O 1
ATOM 767 N N . ARG A 1 93 ? 4.050 -11.733 -13.109 1.00 71.88 93 ARG A N 1
ATOM 768 C CA . ARG A 1 93 ? 5.396 -11.298 -13.508 1.00 71.88 93 ARG A CA 1
ATOM 769 C C . ARG A 1 93 ? 5.336 -10.471 -14.791 1.00 71.88 93 ARG A C 1
ATOM 771 O O . ARG A 1 93 ? 4.387 -10.604 -15.557 1.00 71.88 93 ARG A O 1
ATOM 778 N N . HIS A 1 94 ? 6.378 -9.674 -15.019 1.00 70.94 94 HIS A N 1
ATOM 779 C CA . HIS A 1 94 ? 6.603 -8.925 -16.265 1.00 70.94 94 HIS A CA 1
ATOM 780 C C . HIS A 1 94 ? 5.526 -7.884 -16.598 1.00 70.94 94 HIS A C 1
ATOM 782 O O . HIS A 1 94 ? 5.314 -7.558 -17.762 1.00 70.94 94 HIS A O 1
ATOM 788 N N . LEU A 1 95 ? 4.843 -7.363 -15.581 1.00 79.19 95 LEU A N 1
ATOM 789 C CA . LEU A 1 95 ? 3.941 -6.232 -15.736 1.00 79.19 95 LEU A CA 1
ATOM 790 C C . LEU A 1 95 ? 4.614 -4.980 -15.197 1.00 79.19 95 LEU A C 1
ATOM 792 O O . LEU A 1 95 ? 5.287 -5.026 -14.169 1.00 79.19 95 LEU A O 1
ATOM 796 N N . GLU A 1 96 ? 4.370 -3.861 -15.866 1.00 84.12 96 GLU A N 1
ATOM 797 C CA . GLU A 1 96 ? 4.699 -2.548 -15.327 1.00 84.12 96 GLU A CA 1
ATOM 798 C C . GLU A 1 96 ? 4.041 -2.355 -13.959 1.00 84.12 96 GLU A C 1
ATOM 800 O O . GLU A 1 96 ? 2.905 -2.783 -13.735 1.00 84.12 96 GLU A O 1
ATOM 805 N N . THR A 1 97 ? 4.740 -1.682 -13.052 1.00 86.38 97 THR A N 1
ATOM 806 C CA . THR A 1 97 ? 4.285 -1.400 -11.690 1.00 86.38 97 THR A CA 1
ATOM 807 C C . THR A 1 97 ? 4.103 0.101 -11.497 1.00 86.38 97 THR A C 1
ATOM 809 O O . THR A 1 97 ? 4.929 0.900 -11.943 1.00 86.38 97 THR A O 1
ATOM 812 N N . SER A 1 98 ? 3.015 0.496 -10.831 1.00 90.50 98 SER A N 1
ATOM 813 C CA . SER A 1 98 ? 2.729 1.891 -10.494 1.00 90.50 98 SER A CA 1
ATOM 814 C C . SER A 1 98 ? 2.322 2.046 -9.021 1.00 90.50 98 SER A C 1
ATOM 816 O O . SER A 1 98 ? 1.131 2.010 -8.687 1.00 90.50 98 SER A O 1
ATOM 818 N N . PRO A 1 99 ? 3.306 2.199 -8.114 1.00 91.31 99 PRO A N 1
ATOM 819 C CA . PRO A 1 99 ? 3.069 2.574 -6.724 1.00 91.31 99 PRO A CA 1
ATOM 820 C C . PRO A 1 99 ? 2.230 3.843 -6.562 1.00 91.31 99 PRO A C 1
ATOM 822 O O . PRO A 1 99 ? 1.338 3.860 -5.713 1.00 91.31 99 PRO A O 1
ATOM 825 N N . ALA A 1 100 ? 2.461 4.876 -7.379 1.00 92.44 100 ALA A N 1
ATOM 826 C CA . ALA A 1 100 ? 1.717 6.133 -7.297 1.00 92.44 100 ALA A CA 1
ATOM 827 C C . ALA A 1 100 ? 0.203 5.915 -7.430 1.00 92.44 100 ALA A C 1
ATOM 829 O O . ALA A 1 100 ? -0.571 6.331 -6.565 1.00 92.44 100 ALA A O 1
ATOM 830 N N . LYS A 1 101 ? -0.228 5.193 -8.473 1.00 92.06 101 LYS A N 1
ATOM 831 C CA . LYS A 1 101 ? -1.649 4.884 -8.698 1.00 92.06 101 LYS A CA 1
ATOM 832 C C . LYS A 1 101 ? -2.249 4.079 -7.559 1.00 92.06 101 LYS A C 1
ATOM 834 O O . LYS A 1 101 ? -3.364 4.365 -7.132 1.00 92.06 101 LYS A O 1
ATOM 839 N N . ALA A 1 102 ? -1.507 3.109 -7.035 1.00 93.06 102 ALA A N 1
ATOM 840 C CA . ALA A 1 102 ? -1.960 2.323 -5.898 1.00 93.06 102 ALA A CA 1
ATOM 841 C C . ALA A 1 102 ? -2.142 3.158 -4.631 1.00 93.06 102 ALA A C 1
ATOM 843 O O . ALA A 1 102 ? -3.135 2.979 -3.928 1.00 93.06 102 ALA A O 1
ATOM 844 N N . LEU A 1 103 ? -1.231 4.094 -4.360 1.00 94.06 103 LEU A N 1
ATOM 845 C CA . LEU A 1 103 ? -1.343 5.023 -3.237 1.00 94.06 103 LEU A CA 1
ATOM 846 C C . LEU A 1 103 ? -2.529 5.975 -3.418 1.00 94.06 103 LEU A C 1
ATOM 848 O O . LEU A 1 103 ? -3.288 6.184 -2.472 1.00 94.06 103 LEU A O 1
ATOM 852 N N . ILE A 1 104 ? -2.748 6.484 -4.633 1.00 94.19 104 ILE A N 1
ATOM 853 C CA . ILE A 1 104 ? -3.924 7.300 -4.957 1.00 94.19 104 ILE A CA 1
ATOM 854 C C . ILE A 1 104 ? -5.209 6.510 -4.682 1.00 94.19 104 ILE A C 1
ATOM 856 O O . ILE A 1 104 ? -6.074 6.999 -3.956 1.00 94.19 104 ILE A O 1
ATOM 860 N N . THR A 1 105 ? -5.327 5.278 -5.181 1.00 93.06 105 THR A N 1
ATOM 861 C CA . THR A 1 105 ? -6.487 4.414 -4.905 1.00 93.06 105 THR A CA 1
ATOM 862 C C . THR A 1 105 ? -6.628 4.113 -3.414 1.00 93.06 105 THR A C 1
ATOM 864 O O . THR A 1 105 ? -7.731 4.164 -2.877 1.00 93.06 105 THR A O 1
ATOM 867 N N . ALA A 1 106 ? -5.525 3.867 -2.706 1.00 92.25 106 ALA A N 1
ATOM 868 C CA . ALA A 1 106 ? -5.555 3.630 -1.269 1.00 92.25 106 ALA A CA 1
ATOM 869 C C . ALA A 1 106 ? -6.123 4.816 -0.492 1.00 92.25 106 ALA A C 1
ATOM 871 O O . ALA A 1 106 ? -6.913 4.613 0.428 1.00 92.25 106 ALA A O 1
ATOM 872 N N . THR A 1 107 ? -5.775 6.049 -0.875 1.00 91.12 107 THR A N 1
ATOM 873 C CA . THR A 1 107 ? -6.289 7.251 -0.199 1.00 91.12 107 THR A CA 1
ATOM 874 C C . THR A 1 107 ? -7.814 7.346 -0.248 1.00 91.12 107 THR A C 1
ATOM 876 O O . THR A 1 107 ? -8.411 7.858 0.694 1.00 91.12 107 THR A O 1
ATOM 879 N N . GLN A 1 108 ? -8.448 6.797 -1.289 1.00 90.69 108 GLN A N 1
ATOM 880 C CA . GLN A 1 108 ? -9.906 6.783 -1.453 1.00 90.69 108 GLN A CA 1
ATOM 881 C C . GLN A 1 108 ? -10.606 5.810 -0.497 1.00 90.69 108 GLN A C 1
ATOM 883 O O . GLN A 1 108 ? -11.801 5.950 -0.258 1.00 90.69 108 GLN A O 1
ATOM 888 N N . LEU A 1 109 ? -9.883 4.829 0.054 1.00 87.12 109 LEU A N 1
ATOM 889 C CA . LEU A 1 109 ? -10.448 3.905 1.037 1.00 87.12 109 LEU A CA 1
ATOM 890 C C . LEU A 1 109 ? -10.557 4.541 2.423 1.00 87.12 109 LEU A C 1
ATOM 892 O O . LEU A 1 109 ? -11.407 4.132 3.209 1.00 87.12 109 LEU A O 1
ATOM 896 N N . PHE A 1 110 ? -9.707 5.521 2.737 1.00 84.81 110 PHE A N 1
ATOM 897 C CA . PHE A 1 110 ? -9.720 6.177 4.039 1.00 84.81 110 PHE A CA 1
ATOM 898 C C . PHE A 1 110 ? -10.880 7.179 4.138 1.00 84.81 110 PHE A C 1
ATOM 900 O O . PHE A 1 110 ? -11.024 8.033 3.254 1.00 84.81 110 PHE A O 1
ATOM 907 N N . PRO A 1 111 ? -11.673 7.134 5.226 1.00 79.25 111 PRO A N 1
ATOM 908 C CA . PRO A 1 111 ? -12.771 8.071 5.427 1.00 79.25 111 PRO A CA 1
ATOM 909 C C . PRO A 1 111 ? -12.254 9.514 5.502 1.00 79.25 111 PRO A C 1
ATOM 911 O O . PRO A 1 111 ? -11.160 9.763 6.002 1.00 79.25 111 PRO A O 1
ATOM 914 N N . GLU A 1 112 ? -13.044 10.477 5.022 1.00 72.12 112 GLU A N 1
ATOM 915 C CA . GLU A 1 112 ? -12.651 11.898 4.993 1.00 72.12 112 GLU A CA 1
ATOM 916 C C . GLU A 1 112 ? -12.418 12.493 6.394 1.00 72.12 112 GLU A C 1
ATOM 918 O O . GLU A 1 112 ? -11.549 13.339 6.569 1.00 72.12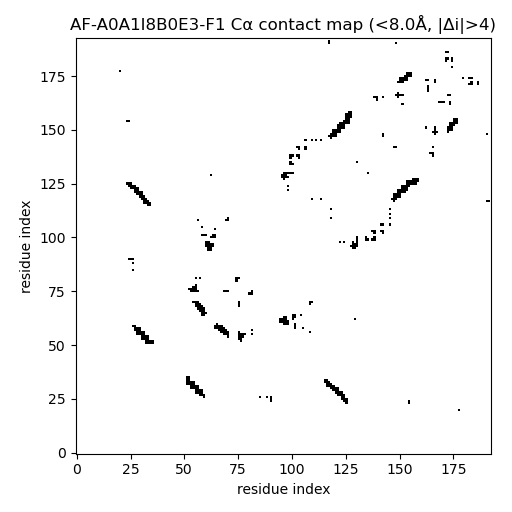 112 GLU A O 1
ATOM 923 N N . ASN A 1 113 ? -13.127 11.999 7.416 1.00 62.97 113 ASN A N 1
ATOM 924 C CA . ASN A 1 113 ? -13.093 12.532 8.785 1.00 62.97 113 ASN A CA 1
ATOM 925 C C . ASN A 1 113 ? -12.332 11.625 9.760 1.00 62.97 113 ASN A C 1
ATOM 927 O O . ASN A 1 113 ? -12.782 11.337 10.869 1.00 62.97 113 ASN A O 1
ATOM 931 N N . SER A 1 114 ? -11.158 11.159 9.351 1.00 61.25 114 SER A N 1
ATOM 932 C CA . SER A 1 114 ? -10.357 10.194 10.104 1.00 61.25 114 SER A CA 1
ATOM 933 C C . SER A 1 114 ? -9.478 10.839 11.200 1.00 61.25 114 SER A C 1
ATOM 935 O O . SER A 1 114 ? -8.440 10.293 11.566 1.00 61.25 114 SER A O 1
ATOM 937 N N . ASN A 1 115 ? -9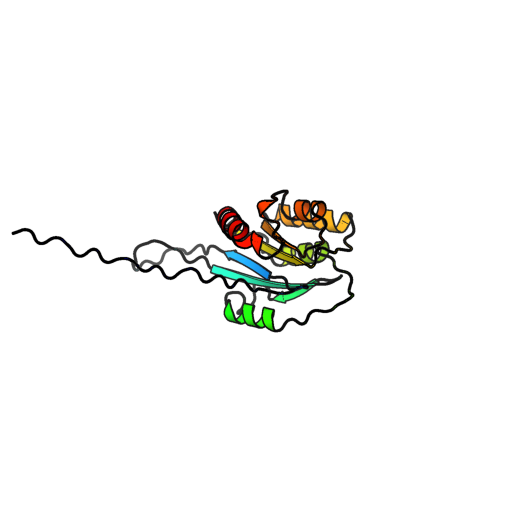.836 12.020 11.716 1.00 59.06 115 ASN A N 1
ATOM 938 C CA . ASN A 1 115 ? -8.960 12.808 12.603 1.00 59.06 115 ASN A CA 1
ATOM 939 C C . ASN A 1 115 ? -8.618 12.097 13.926 1.00 59.06 115 ASN A C 1
ATOM 941 O O . ASN A 1 115 ? -7.598 12.399 14.539 1.00 59.06 115 ASN A O 1
ATOM 945 N N . ASN A 1 116 ? -9.433 11.118 14.331 1.00 68.88 116 ASN A N 1
ATOM 946 C CA . ASN A 1 116 ? -9.207 10.294 15.521 1.00 68.88 116 ASN A CA 1
ATOM 947 C C . ASN A 1 116 ? -8.604 8.910 15.212 1.00 68.88 116 ASN A C 1
ATOM 949 O O . ASN A 1 116 ? -8.458 8.096 16.128 1.00 68.88 116 ASN A O 1
ATOM 953 N N . SER A 1 117 ? -8.257 8.616 13.954 1.00 72.81 117 SER A N 1
ATOM 954 C CA . SER A 1 117 ? -7.659 7.343 13.544 1.00 72.81 117 SER A CA 1
ATOM 955 C C . SER A 1 117 ? -6.212 7.505 13.088 1.00 72.81 117 SER A C 1
ATOM 957 O O . SER A 1 117 ? -5.821 8.512 12.499 1.00 72.81 117 SER A O 1
ATOM 959 N N . LYS A 1 118 ? -5.390 6.485 13.350 1.00 83.69 118 LYS A N 1
ATOM 960 C CA . LYS A 1 118 ? -4.036 6.403 12.788 1.00 83.69 118 LYS A CA 1
ATOM 961 C C . LYS A 1 118 ? -4.125 5.636 11.471 1.00 83.69 118 LYS A C 1
ATOM 963 O O . LYS A 1 118 ? -4.464 4.451 11.464 1.00 83.69 118 LYS A O 1
ATOM 968 N N . ASN A 1 119 ? -3.811 6.316 10.373 1.00 87.38 119 ASN A N 1
ATOM 969 C CA . ASN A 1 119 ? -3.897 5.766 9.024 1.00 87.38 119 ASN A CA 1
ATOM 970 C C . ASN A 1 119 ? -2.520 5.287 8.564 1.00 87.38 119 ASN A C 1
ATOM 972 O O . ASN A 1 119 ? -1.598 6.099 8.434 1.00 87.38 119 ASN A O 1
ATOM 976 N N . ILE A 1 120 ? -2.374 3.984 8.313 1.00 89.69 120 ILE A N 1
ATOM 977 C CA . ILE A 1 120 ? -1.095 3.390 7.916 1.00 89.69 120 ILE A CA 1
ATOM 978 C C . ILE A 1 120 ? -1.245 2.591 6.618 1.00 89.69 120 ILE A C 1
ATOM 980 O O . ILE A 1 120 ? -2.170 1.796 6.441 1.00 89.69 120 ILE A O 1
ATOM 984 N N . ILE A 1 121 ? -0.292 2.795 5.712 1.00 91.94 121 ILE A N 1
ATOM 985 C CA . ILE A 1 121 ? -0.133 2.042 4.467 1.00 91.94 121 ILE A CA 1
ATOM 986 C C . ILE A 1 121 ? 1.177 1.258 4.534 1.00 91.94 121 ILE A C 1
ATOM 988 O O . ILE A 1 121 ? 2.220 1.858 4.791 1.00 91.94 121 ILE A O 1
ATOM 992 N N . PHE A 1 122 ? 1.148 -0.043 4.224 1.00 91.38 122 PHE A N 1
ATOM 993 C CA . PHE A 1 122 ? 2.357 -0.809 3.910 1.00 91.38 122 PHE A CA 1
ATOM 994 C C . PHE A 1 122 ? 2.466 -1.006 2.393 1.00 91.38 122 PHE A C 1
ATOM 996 O O . PHE A 1 122 ? 1.746 -1.795 1.776 1.00 91.38 122 PHE A O 1
ATOM 1003 N N . LEU A 1 123 ? 3.387 -0.261 1.785 1.00 91.25 123 LEU A N 1
ATOM 1004 C CA . LEU A 1 123 ? 3.711 -0.312 0.367 1.00 91.25 123 LEU A CA 1
ATOM 1005 C C . LEU A 1 123 ? 4.792 -1.376 0.114 1.00 91.25 123 LEU A C 1
ATOM 1007 O O . LEU A 1 123 ? 5.965 -1.107 0.320 1.00 91.25 123 LEU A O 1
ATOM 1011 N N . VAL A 1 124 ? 4.423 -2.565 -0.359 1.00 88.25 124 VAL A N 1
ATOM 1012 C CA . VAL A 1 124 ? 5.334 -3.696 -0.604 1.00 88.25 124 VAL A CA 1
ATOM 1013 C C . VAL A 1 124 ? 5.596 -3.949 -2.098 1.00 88.25 124 VAL A C 1
ATOM 1015 O O . VAL A 1 124 ? 4.818 -4.631 -2.763 1.00 88.25 124 VAL A O 1
ATOM 1018 N N . HIS A 1 125 ? 6.715 -3.479 -2.647 1.00 83.88 125 HIS A N 1
ATOM 1019 C CA . HIS A 1 125 ? 7.018 -3.628 -4.082 1.00 83.88 125 HIS A CA 1
ATOM 1020 C C . HIS A 1 125 ? 8.469 -4.045 -4.336 1.00 83.88 125 HIS A C 1
ATOM 1022 O O . HIS A 1 125 ? 9.331 -3.907 -3.480 1.00 83.88 125 HIS A O 1
ATOM 1028 N N . ASN A 1 126 ? 8.766 -4.570 -5.522 1.00 78.19 126 ASN A N 1
ATOM 1029 C CA . ASN A 1 126 ? 10.106 -5.060 -5.873 1.00 78.19 126 ASN A CA 1
ATOM 1030 C C . ASN A 1 126 ? 11.162 -3.955 -6.060 1.00 78.19 126 ASN A C 1
ATOM 1032 O O . ASN A 1 126 ? 12.306 -4.282 -6.344 1.00 78.19 126 ASN A O 1
ATOM 1036 N N . GLY A 1 127 ? 10.789 -2.684 -5.900 1.00 74.94 127 GLY A N 1
ATOM 1037 C CA . GLY A 1 127 ? 11.666 -1.532 -6.083 1.00 74.94 127 GLY A CA 1
ATOM 1038 C C . GLY A 1 127 ? 11.581 -0.869 -7.463 1.00 74.94 127 GLY A C 1
ATOM 1039 O O . GLY A 1 127 ? 11.856 0.326 -7.577 1.00 74.94 127 GLY A O 1
ATOM 1040 N N . GLU A 1 128 ? 11.079 -1.584 -8.471 1.00 79.12 128 GLU A N 1
ATOM 1041 C CA . GLU A 1 128 ? 10.797 -1.039 -9.801 1.00 79.12 128 GLU A CA 1
ATOM 1042 C C . GLU A 1 128 ? 9.472 -0.267 -9.811 1.00 79.12 128 GLU A C 1
ATOM 1044 O O . GLU A 1 128 ? 8.495 -0.650 -9.151 1.00 79.12 128 GLU A O 1
ATOM 1049 N N . ASN A 1 129 ? 9.439 0.829 -10.567 1.00 84.94 129 ASN A N 1
ATOM 1050 C CA . ASN A 1 129 ? 8.230 1.584 -10.864 1.00 84.94 129 ASN A CA 1
ATOM 1051 C C . ASN A 1 129 ? 8.307 2.202 -12.264 1.00 84.94 129 ASN A C 1
ATOM 1053 O O . ASN A 1 129 ? 9.382 2.414 -12.819 1.00 84.94 129 ASN A O 1
ATOM 1057 N N . THR A 1 130 ? 7.133 2.480 -12.818 1.00 87.81 130 THR A N 1
ATOM 1058 C CA . THR A 1 130 ? 6.930 3.160 -14.106 1.00 87.81 130 THR A CA 1
ATOM 1059 C C . THR A 1 130 ? 6.064 4.409 -13.923 1.00 87.81 130 THR A C 1
ATOM 1061 O O . THR A 1 130 ? 5.364 4.840 -14.843 1.00 87.81 130 THR A O 1
ATOM 1064 N N . ASP A 1 131 ? 6.057 4.948 -12.701 1.00 87.56 131 ASP A N 1
ATOM 1065 C CA . ASP A 1 131 ? 5.244 6.100 -12.326 1.00 87.56 131 ASP A CA 1
ATOM 1066 C C . ASP A 1 131 ? 5.684 7.332 -13.116 1.00 87.56 131 ASP A C 1
ATOM 1068 O O . ASP A 1 131 ? 6.876 7.632 -13.240 1.00 87.56 131 ASP A O 1
ATOM 1072 N N . MET A 1 132 ? 4.712 8.085 -13.617 1.00 90.00 132 MET A N 1
ATOM 1073 C CA . MET A 1 132 ? 4.982 9.421 -14.125 1.00 90.00 132 MET A CA 1
ATOM 1074 C C . MET A 1 132 ? 5.175 10.402 -12.955 1.00 90.00 132 MET A C 1
ATOM 1076 O O . MET A 1 132 ? 4.679 10.205 -11.840 1.00 90.00 132 MET A O 1
ATOM 1080 N N . VAL A 1 133 ? 5.897 11.499 -13.204 1.00 89.00 133 VAL A N 1
ATOM 1081 C CA . VAL A 1 133 ? 6.188 12.516 -12.175 1.00 89.00 133 VAL A CA 1
ATOM 1082 C C . VAL A 1 133 ? 4.900 13.128 -11.610 1.00 89.00 133 VAL A C 1
ATOM 1084 O O . VAL A 1 133 ? 4.778 13.296 -10.400 1.00 89.00 133 VAL A O 1
ATOM 1087 N N . ASN A 1 134 ? 3.915 13.413 -12.466 1.00 92.50 134 ASN A N 1
ATOM 1088 C CA . ASN A 1 134 ? 2.608 13.935 -12.057 1.00 92.50 134 ASN A CA 1
ATOM 1089 C C . ASN A 1 134 ? 1.831 12.950 -11.166 1.00 92.50 134 ASN A C 1
ATOM 1091 O O . ASN A 1 134 ? 1.267 13.373 -10.161 1.00 92.50 134 ASN A O 1
ATOM 1095 N N . GLU A 1 135 ? 1.849 11.652 -11.488 1.00 91.88 135 GLU A N 1
ATOM 1096 C CA . GLU A 1 135 ? 1.212 10.599 -10.684 1.00 91.88 135 GLU A CA 1
ATOM 1097 C C . GLU A 1 135 ? 1.845 10.537 -9.286 1.00 91.88 135 GLU A C 1
ATOM 1099 O O . GLU A 1 135 ? 1.141 10.468 -8.277 1.00 91.88 135 GLU A O 1
ATOM 1104 N N . SER A 1 136 ? 3.177 10.629 -9.215 1.00 91.56 136 SER A N 1
ATOM 1105 C CA . SER A 1 136 ? 3.915 10.622 -7.946 1.00 91.56 136 SER A CA 1
ATOM 1106 C C . SER A 1 136 ? 3.567 11.838 -7.079 1.00 91.56 136 SER A C 1
ATOM 1108 O O . SER A 1 136 ? 3.301 11.689 -5.886 1.00 91.56 136 SER A O 1
ATOM 1110 N N . ILE A 1 137 ? 3.524 13.036 -7.677 1.00 92.81 137 ILE A N 1
ATOM 1111 C CA . ILE A 1 137 ? 3.150 14.278 -6.981 1.00 92.81 137 ILE A CA 1
ATOM 1112 C C . ILE A 1 137 ? 1.717 14.184 -6.452 1.00 92.81 137 ILE A C 1
ATOM 1114 O O . ILE A 1 137 ? 1.483 14.468 -5.278 1.00 92.81 137 ILE A O 1
ATOM 1118 N N . GLU A 1 138 ? 0.770 13.734 -7.278 1.00 94.81 138 GLU A N 1
ATOM 1119 C CA . GLU A 1 138 ? -0.629 13.576 -6.870 1.00 94.81 138 GLU A CA 1
ATOM 1120 C C . GLU A 1 138 ? -0.769 12.614 -5.681 1.00 94.81 138 GLU A C 1
ATOM 1122 O O . GLU A 1 138 ? -1.479 12.918 -4.714 1.00 94.81 138 GLU A O 1
ATOM 1127 N N . ALA A 1 139 ? -0.060 11.480 -5.714 1.00 93.25 139 ALA A N 1
ATOM 1128 C CA . ALA A 1 139 ? -0.043 10.524 -4.613 1.00 93.25 139 ALA A CA 1
ATOM 1129 C C . ALA A 1 139 ? 0.450 11.174 -3.311 1.00 93.25 139 ALA A C 1
ATOM 1131 O O . ALA A 1 139 ? -0.218 11.069 -2.280 1.00 93.25 139 ALA A O 1
ATOM 1132 N N . ILE A 1 140 ? 1.573 11.897 -3.354 1.00 93.06 140 ILE A N 1
ATOM 1133 C CA . ILE A 1 140 ? 2.154 12.579 -2.185 1.00 93.06 140 ILE A CA 1
ATOM 1134 C C . ILE A 1 140 ? 1.177 13.611 -1.612 1.00 93.06 140 ILE A C 1
ATOM 1136 O O . ILE A 1 140 ? 0.945 13.639 -0.399 1.00 93.06 140 ILE A O 1
ATOM 1140 N N . THR A 1 141 ? 0.560 14.429 -2.470 1.00 93.12 141 THR A N 1
ATOM 1141 C CA . THR A 1 141 ? -0.422 15.436 -2.048 1.00 93.12 141 THR A CA 1
ATOM 1142 C C . THR A 1 141 ? -1.609 14.790 -1.333 1.00 93.12 141 THR A C 1
ATOM 1144 O O . THR A 1 141 ? -1.978 15.229 -0.241 1.00 93.12 141 THR A O 1
ATOM 1147 N N . LYS A 1 142 ? -2.173 13.710 -1.890 1.00 92.12 142 LYS A N 1
ATOM 1148 C CA . LYS A 1 142 ? -3.313 12.996 -1.289 1.00 92.12 142 LYS A CA 1
ATOM 1149 C C . LYS A 1 142 ? -2.957 12.316 0.035 1.00 92.12 142 LYS A C 1
ATOM 1151 O O . LYS A 1 142 ? -3.742 12.369 0.982 1.00 92.12 142 LYS A O 1
ATOM 1156 N N . LEU A 1 143 ? -1.771 11.712 0.127 1.00 91.00 143 LEU A N 1
ATOM 1157 C CA . LEU A 1 143 ? -1.276 11.090 1.361 1.00 91.00 143 LEU A CA 1
ATOM 1158 C C . LEU A 1 143 ? -1.083 12.117 2.481 1.00 91.00 143 LEU A C 1
ATOM 1160 O O . LEU A 1 143 ? -1.444 11.856 3.632 1.00 91.00 143 LEU A O 1
ATOM 1164 N N . SER A 1 144 ? -0.536 13.286 2.140 1.00 89.31 144 SER A N 1
ATOM 1165 C CA . SER A 1 144 ? -0.341 14.387 3.083 1.00 89.31 144 SER A CA 1
ATOM 1166 C C . SER A 1 144 ? -1.678 14.933 3.590 1.00 89.31 144 SER A C 1
ATOM 1168 O O . SER A 1 144 ? -1.872 15.037 4.801 1.00 89.31 144 SER A O 1
ATOM 1170 N N . ALA A 1 145 ? -2.634 15.170 2.683 1.00 89.25 145 ALA A N 1
ATOM 1171 C CA . ALA A 1 145 ? -3.956 15.702 3.016 1.00 89.25 145 ALA A CA 1
ATOM 1172 C C . ALA A 1 145 ? -4.734 14.829 4.017 1.00 89.25 145 ALA A C 1
ATOM 1174 O O . ALA A 1 145 ? -5.430 15.357 4.878 1.00 89.25 145 ALA A O 1
ATOM 1175 N N . LYS A 1 146 ? -4.584 13.499 3.945 1.00 85.25 146 LYS A N 1
ATOM 117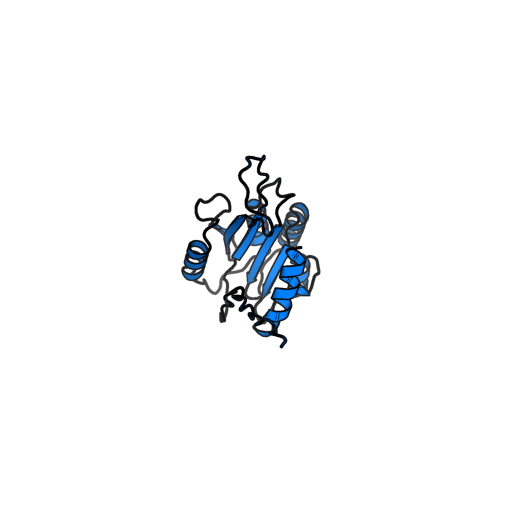6 C CA . LYS A 1 146 ? -5.251 12.543 4.851 1.00 85.25 146 LYS A CA 1
ATOM 1177 C C . LYS A 1 146 ? -4.390 12.107 6.048 1.00 85.25 146 LYS A C 1
ATOM 1179 O O . LYS A 1 146 ? -4.724 11.136 6.729 1.00 85.25 146 LYS A O 1
ATOM 1184 N N . ASN A 1 147 ? -3.260 12.784 6.278 1.00 86.44 147 ASN A N 1
ATOM 1185 C CA . ASN A 1 147 ? -2.271 12.460 7.309 1.00 86.44 147 ASN A CA 1
ATOM 1186 C C . ASN A 1 147 ? -1.911 10.960 7.370 1.00 86.44 147 ASN A C 1
ATOM 1188 O O . ASN A 1 147 ? -1.849 10.346 8.436 1.00 86.44 147 ASN A O 1
ATOM 1192 N N . ILE A 1 148 ? -1.693 10.355 6.205 1.00 87.50 148 I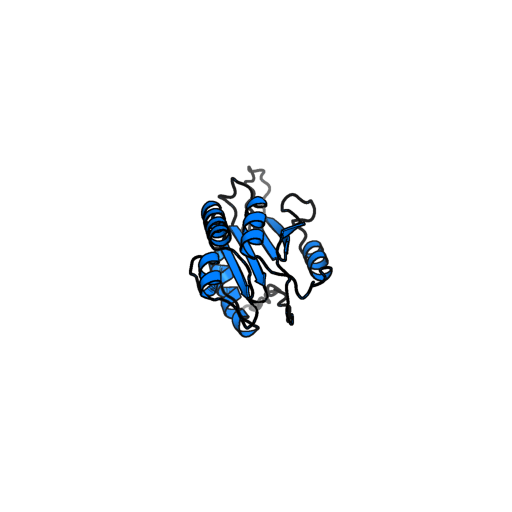LE A N 1
ATOM 1193 C CA . ILE A 1 148 ? -1.408 8.927 6.099 1.00 87.50 148 ILE A CA 1
ATOM 1194 C C . ILE A 1 148 ? 0.097 8.692 6.260 1.00 87.50 148 ILE A C 1
ATOM 1196 O O . ILE A 1 148 ? 0.917 9.385 5.650 1.00 87.50 148 ILE A O 1
ATOM 1200 N N . SER A 1 149 ? 0.461 7.704 7.076 1.00 89.38 149 SER A N 1
ATOM 1201 C CA . SER A 1 149 ? 1.841 7.236 7.225 1.00 89.38 149 SER A CA 1
ATOM 1202 C C . SER A 1 149 ? 2.093 6.053 6.296 1.00 89.38 149 SER A C 1
ATOM 1204 O O . SER A 1 149 ? 1.418 5.029 6.392 1.00 89.38 149 SER A O 1
ATOM 1206 N N . VAL A 1 150 ? 3.079 6.177 5.409 1.00 90.12 150 VAL A N 1
ATOM 1207 C CA . VAL A 1 150 ? 3.464 5.111 4.476 1.00 90.12 150 VAL A CA 1
ATOM 1208 C C . VAL A 1 150 ? 4.746 4.446 4.954 1.00 90.12 150 VAL A C 1
ATOM 1210 O O . VAL A 1 150 ? 5.733 5.124 5.231 1.00 90.12 150 VAL A O 1
ATOM 1213 N N . PHE A 1 151 ? 4.733 3.120 5.010 1.00 89.00 151 PHE A N 1
ATOM 1214 C CA . PHE A 1 151 ? 5.901 2.272 5.208 1.00 89.00 151 PHE A CA 1
ATOM 1215 C C . PHE A 1 151 ? 6.189 1.548 3.902 1.00 89.00 151 PHE A C 1
ATOM 1217 O O . PHE A 1 151 ? 5.348 0.790 3.422 1.00 89.00 151 PHE A O 1
ATOM 1224 N N . ALA A 1 152 ? 7.358 1.783 3.320 1.00 88.81 152 ALA A N 1
ATOM 1225 C CA . ALA A 1 152 ? 7.771 1.135 2.087 1.00 88.81 152 ALA A CA 1
ATOM 1226 C C . ALA A 1 152 ? 8.609 -0.106 2.408 1.00 88.81 152 ALA A C 1
ATOM 1228 O O . ALA A 1 152 ? 9.630 -0.010 3.079 1.00 88.81 152 ALA A O 1
ATOM 1229 N N . ILE A 1 153 ? 8.182 -1.266 1.925 1.00 86.69 153 ILE A N 1
ATOM 1230 C CA . ILE A 1 153 ? 8.911 -2.531 1.972 1.00 86.69 153 ILE A CA 1
ATOM 1231 C C . ILE A 1 153 ? 9.350 -2.822 0.541 1.00 86.69 153 ILE A C 1
ATOM 1233 O O . ILE A 1 153 ? 8.538 -3.195 -0.309 1.00 86.69 153 ILE A O 1
ATOM 1237 N N . ALA A 1 154 ? 10.628 -2.599 0.263 1.00 82.31 154 ALA A N 1
ATOM 1238 C CA . ALA A 1 154 ? 11.172 -2.699 -1.082 1.00 82.31 154 ALA A CA 1
ATOM 1239 C C . ALA A 1 154 ? 12.059 -3.939 -1.255 1.00 82.31 154 ALA A C 1
ATOM 1241 O O . ALA A 1 154 ? 12.681 -4.418 -0.302 1.00 82.31 154 ALA A O 1
ATOM 1242 N N . GLY A 1 155 ? 12.118 -4.442 -2.491 1.00 74.81 155 GLY A N 1
ATOM 1243 C CA . GLY A 1 155 ? 13.135 -5.402 -2.928 1.00 74.81 155 GLY A CA 1
ATOM 1244 C C . GLY A 1 155 ? 14.546 -4.795 -2.925 1.00 74.81 155 GLY A C 1
ATOM 1245 O O . GLY A 1 155 ? 14.738 -3.638 -2.566 1.00 74.81 155 GLY A O 1
ATOM 1246 N N . GLU A 1 156 ? 15.550 -5.572 -3.333 1.00 72.12 156 GLU A N 1
ATOM 1247 C CA . GLU A 1 156 ? 16.967 -5.165 -3.251 1.00 72.12 156 GLU A CA 1
ATOM 1248 C C . GLU A 1 156 ? 17.329 -3.979 -4.158 1.00 72.12 156 GLU A C 1
ATOM 1250 O O . GLU A 1 156 ? 18.215 -3.196 -3.824 1.00 72.12 156 GLU A O 1
ATOM 1255 N N . SER A 1 157 ? 16.636 -3.827 -5.288 1.00 75.25 157 SER A N 1
ATOM 1256 C CA . SER A 1 157 ? 16.883 -2.766 -6.265 1.00 75.25 157 SER A CA 1
ATOM 1257 C C . SER A 1 157 ? 15.704 -1.804 -6.291 1.00 75.25 157 SER A C 1
ATOM 1259 O O . SER A 1 157 ? 14.678 -2.111 -6.890 1.00 75.25 157 SER A O 1
ATOM 1261 N N . PHE A 1 158 ? 15.825 -0.652 -5.627 1.00 80.81 158 PHE A N 1
ATOM 1262 C CA . PHE A 1 158 ? 14.762 0.351 -5.555 1.00 80.81 158 PHE A CA 1
ATOM 1263 C C . PHE A 1 158 ? 15.285 1.779 -5.708 1.00 80.81 158 PHE A C 1
ATOM 1265 O O . PHE A 1 158 ? 16.429 2.093 -5.380 1.00 80.81 158 PHE A O 1
ATOM 1272 N N . ASN A 1 159 ? 14.412 2.677 -6.166 1.00 83.06 159 ASN A N 1
ATOM 1273 C CA . ASN A 1 159 ? 14.707 4.106 -6.203 1.00 83.06 159 ASN A CA 1
ATOM 1274 C C . ASN A 1 159 ? 14.441 4.747 -4.830 1.00 83.06 159 ASN A C 1
ATOM 1276 O O . ASN A 1 159 ? 13.302 5.097 -4.512 1.00 83.06 159 ASN A O 1
ATOM 1280 N N . GLU A 1 160 ? 15.493 4.917 -4.020 1.00 83.12 160 GLU A N 1
ATOM 1281 C CA . GLU A 1 160 ? 15.392 5.490 -2.666 1.00 83.12 160 GLU A CA 1
ATOM 1282 C C . GLU A 1 160 ? 14.713 6.863 -2.661 1.00 83.12 160 GLU A C 1
ATOM 1284 O O . GLU A 1 160 ? 13.878 7.124 -1.800 1.00 83.12 160 GLU A O 1
ATOM 1289 N N . ARG A 1 161 ? 15.009 7.727 -3.641 1.00 84.19 161 ARG A N 1
ATOM 1290 C CA . ARG A 1 161 ? 14.448 9.085 -3.697 1.00 84.19 161 ARG A CA 1
ATOM 1291 C C . ARG A 1 161 ? 12.928 9.054 -3.840 1.00 84.19 161 ARG A C 1
ATOM 1293 O O . ARG A 1 161 ? 12.247 9.763 -3.109 1.00 84.19 161 ARG A O 1
ATOM 1300 N N . THR A 1 162 ? 12.405 8.214 -4.731 1.00 82.75 162 THR A N 1
ATOM 1301 C CA . THR A 1 162 ? 10.954 8.065 -4.921 1.00 82.75 162 THR A CA 1
ATOM 1302 C C . THR A 1 162 ? 10.279 7.526 -3.659 1.00 82.75 162 THR A C 1
ATOM 1304 O O . THR A 1 162 ? 9.232 8.033 -3.259 1.00 82.75 162 THR A O 1
ATOM 1307 N N . LEU A 1 163 ? 10.884 6.538 -2.990 1.00 84.94 163 LEU A N 1
ATOM 1308 C CA . LEU A 1 163 ? 10.320 5.996 -1.749 1.00 84.94 163 LEU A CA 1
ATOM 1309 C C . LEU A 1 163 ? 10.353 7.002 -0.609 1.00 84.94 163 LEU A C 1
ATOM 1311 O O . LEU A 1 163 ? 9.362 7.119 0.106 1.00 84.94 163 LEU A O 1
ATOM 1315 N N . LEU A 1 164 ? 11.436 7.771 -0.484 1.00 87.19 164 LEU A N 1
ATOM 1316 C CA . LEU A 1 164 ? 11.525 8.850 0.496 1.00 87.19 164 LEU A CA 1
ATOM 1317 C C . LEU A 1 164 ? 10.415 9.876 0.305 1.00 87.19 164 LEU A C 1
ATOM 1319 O O . LEU A 1 164 ? 9.827 10.323 1.288 1.00 87.19 164 LEU A O 1
ATOM 1323 N N . SER A 1 165 ? 10.072 10.208 -0.939 1.00 86.44 165 SER A N 1
ATOM 1324 C CA . SER A 1 165 ? 8.962 11.120 -1.208 1.00 86.44 165 SER A CA 1
ATOM 1325 C C . SER A 1 165 ? 7.624 10.573 -0.694 1.00 86.44 165 SER A C 1
ATOM 1327 O O . SER A 1 165 ? 6.853 11.318 -0.091 1.00 86.44 165 SER A O 1
ATOM 1329 N N . TYR A 1 166 ? 7.359 9.270 -0.841 1.00 87.12 166 TYR A N 1
ATOM 1330 C CA . TYR A 1 166 ? 6.139 8.652 -0.302 1.00 87.12 166 TYR A CA 1
ATOM 1331 C C . TYR A 1 166 ? 6.154 8.501 1.223 1.00 87.12 166 TYR A C 1
ATOM 1333 O O . TYR A 1 166 ? 5.098 8.576 1.854 1.00 87.12 166 TYR A O 1
ATOM 1341 N N . THR A 1 167 ? 7.324 8.316 1.838 1.00 86.81 167 THR A N 1
ATOM 1342 C CA . THR A 1 167 ? 7.454 8.110 3.289 1.00 86.81 167 THR A CA 1
ATOM 1343 C C . THR A 1 167 ? 7.630 9.399 4.100 1.00 86.81 167 THR A C 1
ATOM 1345 O O . THR A 1 167 ? 7.892 9.321 5.305 1.00 86.81 167 THR A O 1
ATOM 1348 N N . LYS A 1 168 ? 7.426 10.577 3.487 1.00 86.25 168 LYS A N 1
ATOM 1349 C CA . LYS A 1 168 ? 7.642 11.909 4.096 1.00 86.25 168 LYS A CA 1
ATOM 1350 C C . LYS A 1 168 ? 9.096 12.133 4.538 1.00 86.25 168 LYS A C 1
ATOM 1352 O O . LYS A 1 168 ? 9.344 12.647 5.621 1.00 86.25 168 LYS A O 1
ATOM 1357 N N . GLU A 1 169 ? 10.046 11.683 3.724 1.00 83.00 169 GLU A N 1
ATOM 1358 C CA . GLU A 1 169 ? 11.499 11.791 3.944 1.00 83.00 169 GLU A CA 1
ATOM 1359 C C . GLU A 1 169 ? 12.027 11.042 5.183 1.00 83.00 169 GLU A C 1
ATOM 1361 O O . GLU A 1 169 ? 13.212 11.102 5.518 1.00 83.00 169 GLU A O 1
ATOM 1366 N N . GLU A 1 170 ? 11.183 10.243 5.838 1.00 82.94 170 GLU A N 1
ATOM 1367 C CA . GLU A 1 170 ? 11.589 9.418 6.967 1.00 82.94 170 GLU A CA 1
ATOM 1368 C C . GLU A 1 170 ? 12.232 8.115 6.478 1.00 82.94 170 GLU A C 1
ATOM 1370 O O . GLU A 1 170 ? 11.550 7.127 6.190 1.00 82.94 170 GLU A O 1
ATOM 1375 N N . LYS A 1 171 ? 13.571 8.084 6.445 1.00 79.56 171 LYS A N 1
ATOM 1376 C CA . LYS A 1 171 ? 14.356 6.882 6.089 1.00 79.56 171 LYS A CA 1
ATOM 1377 C C . LYS A 1 171 ? 13.986 5.646 6.917 1.00 79.56 171 LYS A C 1
ATOM 1379 O O . LYS A 1 171 ? 14.004 4.541 6.392 1.00 79.56 171 LYS A O 1
ATOM 1384 N N . GLY A 1 172 ? 13.600 5.819 8.186 1.00 80.50 172 GLY A N 1
ATOM 1385 C CA . GLY A 1 172 ? 13.187 4.712 9.063 1.00 80.50 172 GLY A CA 1
ATOM 1386 C C . GLY A 1 172 ? 11.935 3.960 8.593 1.00 80.50 172 GLY A C 1
ATOM 1387 O O . GLY A 1 172 ? 11.691 2.840 9.033 1.00 80.50 172 GLY A O 1
ATOM 1388 N N . ARG A 1 173 ? 11.152 4.549 7.680 1.00 83.50 173 ARG A N 1
ATOM 1389 C CA . ARG A 1 173 ? 9.955 3.935 7.089 1.00 83.50 173 ARG A CA 1
ATOM 1390 C C . ARG A 1 173 ? 10.235 3.165 5.798 1.00 83.50 173 ARG A C 1
ATOM 1392 O O . ARG A 1 173 ? 9.299 2.616 5.223 1.00 83.50 173 ARG A O 1
ATOM 1399 N N . ILE A 1 174 ? 11.487 3.124 5.345 1.00 85.31 174 ILE A N 1
ATOM 1400 C CA . ILE A 1 174 ? 11.922 2.316 4.205 1.00 85.31 174 ILE A CA 1
ATOM 1401 C C . ILE A 1 174 ? 12.606 1.065 4.753 1.00 85.31 174 ILE A C 1
ATOM 1403 O O . ILE A 1 174 ? 13.584 1.138 5.495 1.00 85.31 174 ILE A O 1
ATOM 1407 N N . LEU A 1 175 ? 12.066 -0.093 4.399 1.00 82.75 175 LEU A N 1
ATOM 1408 C CA . LEU A 1 175 ? 12.440 -1.393 4.936 1.00 82.75 175 LEU A CA 1
ATOM 1409 C C . LEU A 1 175 ? 12.951 -2.248 3.783 1.00 82.75 175 LEU A C 1
ATOM 1411 O O . LEU A 1 175 ? 12.259 -2.429 2.780 1.00 82.75 175 LEU A O 1
ATOM 1415 N N . THR A 1 176 ? 14.177 -2.746 3.922 1.00 78.00 176 THR A N 1
ATOM 1416 C CA . THR A 1 176 ? 14.895 -3.460 2.864 1.00 78.00 176 THR A CA 1
ATOM 1417 C C . THR A 1 176 ? 15.463 -4.756 3.427 1.00 78.00 176 THR A C 1
ATOM 1419 O O . THR A 1 176 ? 16.341 -4.773 4.292 1.00 78.00 176 THR A O 1
ATOM 1422 N N . GLY A 1 177 ? 14.926 -5.875 2.946 1.00 66.12 177 GLY A N 1
ATOM 1423 C CA . GLY A 1 177 ? 15.370 -7.205 3.349 1.00 66.12 177 GLY A CA 1
ATOM 1424 C C . GLY A 1 177 ? 15.181 -7.543 4.845 1.00 66.12 177 GLY A C 1
ATOM 1425 O O . GLY A 1 177 ? 14.567 -6.801 5.615 1.00 66.12 177 GLY A O 1
ATOM 1426 N N . PRO A 1 178 ? 15.716 -8.696 5.285 1.00 58.47 178 PRO A N 1
ATOM 1427 C CA . PRO A 1 178 ? 15.459 -9.255 6.617 1.00 58.47 178 PRO A CA 1
ATOM 1428 C C . PRO A 1 178 ? 16.132 -8.490 7.770 1.00 58.47 178 PRO A C 1
ATOM 1430 O O . PRO A 1 178 ? 15.770 -8.675 8.926 1.00 58.47 178 PRO A O 1
ATOM 1433 N N . LYS A 1 179 ? 17.097 -7.601 7.493 1.00 61.22 179 LYS A N 1
ATOM 1434 C CA . LYS A 1 179 ? 17.808 -6.831 8.534 1.00 61.22 179 LYS A CA 1
ATOM 1435 C C . LYS A 1 179 ? 17.003 -5.641 9.074 1.00 61.22 179 LYS A C 1
ATOM 1437 O O . LYS A 1 179 ? 17.405 -5.043 10.070 1.00 61.22 179 LYS A O 1
ATOM 1442 N N . SER A 1 180 ? 15.877 -5.294 8.450 1.00 63.38 180 SER A N 1
ATOM 1443 C CA . SER A 1 180 ? 15.056 -4.139 8.838 1.00 63.38 180 SER A CA 1
ATOM 1444 C C . SER A 1 180 ? 14.031 -4.422 9.944 1.00 63.38 180 SER A C 1
ATOM 1446 O O . SER A 1 180 ? 13.290 -3.516 10.308 1.00 63.38 180 SER A O 1
ATOM 1448 N N . GLU A 1 181 ? 13.984 -5.627 10.520 1.00 64.31 181 GLU A N 1
ATOM 1449 C CA . GLU A 1 181 ? 12.984 -6.012 11.533 1.00 64.31 181 GLU A CA 1
ATOM 1450 C C . GLU A 1 181 ? 12.982 -5.105 12.780 1.00 64.31 181 GLU A C 1
ATOM 1452 O O . GLU A 1 181 ? 11.948 -4.560 13.165 1.00 64.31 181 GLU A O 1
ATOM 1457 N N . ASN A 1 182 ? 14.146 -4.863 13.387 1.00 66.38 182 ASN A N 1
ATOM 1458 C CA . ASN A 1 182 ? 14.235 -4.004 14.578 1.00 66.38 182 ASN A CA 1
ATOM 1459 C C . ASN A 1 182 ? 13.915 -2.528 14.259 1.00 66.38 182 ASN A C 1
ATOM 1461 O O . ASN A 1 182 ? 13.338 -1.800 15.075 1.00 66.38 182 ASN A O 1
ATOM 1465 N N . LEU A 1 183 ? 14.262 -2.081 13.048 1.00 71.19 183 LEU A N 1
ATOM 1466 C CA . LEU A 1 183 ? 13.938 -0.741 12.554 1.00 71.19 183 LEU A CA 1
ATOM 1467 C C . LEU A 1 183 ? 12.431 -0.591 12.297 1.00 71.19 183 LEU A C 1
ATOM 1469 O O . LEU A 1 183 ? 11.853 0.457 12.590 1.00 71.19 183 LEU A O 1
ATOM 1473 N N . PHE A 1 184 ? 11.788 -1.653 11.812 1.00 69.44 184 PHE A N 1
ATOM 1474 C CA . PHE A 1 184 ? 10.352 -1.706 11.588 1.00 69.44 184 PHE A CA 1
ATOM 1475 C C . PHE A 1 184 ? 9.573 -1.508 12.885 1.00 69.44 184 PHE A C 1
ATOM 1477 O O . PHE A 1 184 ? 8.748 -0.599 12.958 1.00 69.44 184 PHE A O 1
ATOM 1484 N N . LEU A 1 185 ? 9.867 -2.306 13.919 1.00 71.25 185 LEU A N 1
ATOM 1485 C CA . LEU A 1 185 ? 9.142 -2.246 15.193 1.00 71.25 185 LEU A CA 1
ATOM 1486 C C . LEU A 1 185 ? 9.251 -0.860 15.842 1.00 71.25 185 LEU A C 1
ATOM 1488 O O . LEU A 1 185 ? 8.240 -0.255 16.195 1.00 71.25 185 LEU A O 1
ATOM 1492 N N . SER A 1 186 ? 10.465 -0.309 15.905 1.00 73.81 186 SER A N 1
ATOM 1493 C CA . SER A 1 186 ? 10.696 1.015 16.497 1.00 73.81 186 SER A CA 1
ATOM 1494 C C . SER A 1 186 ? 10.027 2.157 15.720 1.00 73.81 186 SER A C 1
ATOM 1496 O O . SER A 1 186 ? 9.552 3.121 16.324 1.00 73.81 186 SER A O 1
ATOM 1498 N N . THR A 1 187 ? 9.955 2.067 14.390 1.00 73.69 187 THR A N 1
ATOM 1499 C CA . THR A 1 187 ? 9.302 3.090 13.556 1.00 73.69 187 THR A CA 1
ATOM 1500 C C . THR A 1 187 ? 7.779 2.960 13.588 1.00 73.69 187 THR A C 1
ATOM 1502 O O . THR A 1 187 ? 7.071 3.970 13.603 1.00 73.69 187 THR A O 1
ATOM 1505 N N . LEU A 1 188 ? 7.260 1.732 13.661 1.00 75.00 188 LEU A N 1
ATOM 1506 C CA . LEU A 1 188 ? 5.832 1.469 13.815 1.00 75.00 188 LEU A CA 1
ATOM 1507 C C . LEU A 1 188 ? 5.307 2.003 15.153 1.00 75.00 188 LEU A C 1
ATOM 1509 O O . LEU A 1 188 ? 4.259 2.649 15.179 1.00 75.00 188 LEU A O 1
ATOM 1513 N N . ASP A 1 189 ? 6.052 1.809 16.242 1.00 75.12 189 ASP A N 1
ATOM 1514 C CA . ASP A 1 189 ? 5.681 2.344 17.556 1.00 75.12 189 ASP A CA 1
ATOM 1515 C C . ASP A 1 189 ? 5.620 3.878 17.556 1.00 75.12 189 ASP A C 1
ATOM 1517 O O . ASP A 1 189 ? 4.677 4.457 18.101 1.00 75.12 189 ASP A O 1
ATOM 1521 N N . LYS A 1 190 ? 6.561 4.547 16.873 1.00 76.06 190 LYS A N 1
ATOM 1522 C CA . LYS A 1 190 ? 6.530 6.008 16.682 1.00 76.06 190 LYS A CA 1
ATOM 1523 C C . LYS A 1 190 ? 5.313 6.474 15.886 1.00 76.06 190 LYS A C 1
ATOM 1525 O O . LYS A 1 190 ? 4.750 7.504 16.220 1.00 76.06 190 LYS A O 1
ATOM 1530 N N . ALA A 1 191 ? 4.912 5.736 14.850 1.00 67.88 191 ALA A N 1
ATOM 1531 C CA . ALA A 1 191 ? 3.740 6.082 14.042 1.00 67.88 191 ALA A CA 1
ATOM 1532 C C . ALA A 1 191 ? 2.408 5.801 14.764 1.00 67.88 191 ALA A C 1
ATOM 1534 O O . ALA A 1 191 ? 1.382 6.400 14.431 1.00 67.88 191 ALA A O 1
ATOM 1535 N N . ARG A 1 192 ? 2.408 4.876 15.734 1.00 61.31 192 ARG A N 1
ATOM 1536 C CA . ARG A 1 192 ? 1.229 4.502 16.530 1.00 61.31 192 ARG A CA 1
ATOM 1537 C C . ARG A 1 192 ? 0.930 5.496 17.656 1.00 61.31 192 ARG A C 1
ATOM 1539 O O . ARG A 1 192 ? -0.247 5.690 17.984 1.00 61.31 192 ARG A O 1
ATOM 1546 N N . ASN A 1 193 ? 1.976 6.063 18.254 1.00 52.66 193 ASN A N 1
ATOM 1547 C CA . ASN A 1 193 ? 1.883 7.125 19.261 1.00 52.66 193 ASN A CA 1
ATOM 1548 C C . ASN A 1 193 ? 1.474 8.443 18.587 1.00 52.66 193 ASN A C 1
ATOM 1550 O O . ASN A 1 193 ? 0.560 9.121 19.100 1.00 52.66 193 ASN A O 1
#

Mean predicted aligned error: 13.42 Å

Secondary structure (DSSP, 8-state):
---PPP-----PPP---------SS---EEEEEE-------------S----EEEEEEEEESSSEEEEE-TTSTTTT-HHHHHHHHHH-----S----HHHHHHHHHHHS-TT-TTSEEEEEEEE-S-----HHHHHHHHHHHHHTTPEEEEEE-SS--HHHHHHHTTT-GGGEEESGGGHHHHHHHHHHHH-

Foldseek 3Di:
DDDDDDDDDDDDDDDDDDDDPDPDDFFWWWKKWADDDDDDDDDDDDDDDPPTQIFIWGWGWAPAIDTPGARPDPCRRPVVVVVVVRVPDDDDPDGAHAPLNNLVVVLVRDDLPRPRMQTETEAGHQQDHPYDPVSLVNSLVSCVNSVYAYAYEYEPHHDPVSVCSNRVVPPLSYHYPPVNVVSVVVVVVVSVD

Nearest PDB structures (foldseek):
  9doc-assembly1_A  TM=7.717E-01  e=1.827E-04  Homo sapiens
  8eok-assembly1_D  TM=7.676E-01  e=2.199E-04  Homo sapiens
  4wfq-assembly1_A  TM=6.844E-01  e=8.553E-04  Saccharomyces cerevisiae S288C
  7egb-assembly1_2  TM=7.320E-01  e=5.031E-02  Homo sapiens
  8gxq-assembly1_HG  TM=7.320E-01  e=5.031E-02  Homo sapiens

Radius of gyration: 19.72 Å; Cα contacts (8 Å, |Δi|>4): 272; chains: 1; bounding box: 41×32×79 Å

pLDDT: mean 70.24, std 23.02, range [22.59, 94.81]

=== Feature glossary ===
Key to the feature types in this record:

pLDDT. pLDDT is the predicted lDDT-Cα score: AlphaFold's confidence that the local environment of each residue (all inter-atomic distances within 15 Å) is correctly placed. It is a per-residue number between 0 and 100, with higher meaning more reliable.

Radius of gyration, Cα contacts, bounding box. The geometric summary reports three shape descriptors. Rg (radius of gyration) measures how spread out the Cα atoms are about their centre of mass; compact globular proteins have small Rg, elongated or unfolded ones large. Cα contacts (<8 Å, |i−j|>4) count long-range residue pairs in spatial proximity — high for tightly packed folds, near zero for rods or random coil. The bounding-box extents give the protein's footprint along x, y, z in Å.

Backbone torsions (φ/ψ). Backbone dihedral angles. Every residue except chain termini has a φ (preceding-C → N → Cα → C) and a ψ (N → Cα → C → next-N). They are reported in degrees following the IUPAC sign convention. Secondary structure is essentially a statement about which (φ, ψ) basin each residue occupies.

Contact-map, Ramachandran, and PAE plots. Plot images: a contact map (which residues are close in 3D, as an N×N binary image), a Ramachandran scatter (backbone torsion angles, revealing secondary-structure composition at a glance), and — for AlphaFold structures — a PAE heatmap (pairwise prediction confidence).

Predicted aligned error. Predicted Aligned Error (PAE) is an AlphaFold confidence matrix: entry (i, j) is the expected error in the position of residue j, in ångströms, when the prediction is superimposed on the true structure at residue i. Low PAE within a block of residues means that block is internally rigid and well-predicted; high PAE between two blocks means their relative placement is uncertain even if each block individually is confident.

Secondary structure (3-state, P-SEA). Three-state secondary structure (P-SEA) collapses the eight DSSP classes into helix (a), strand (b), and coil (c). P-SEA assigns these from Cα geometry alone — distances and angles — without requiring backbone oxygens, so i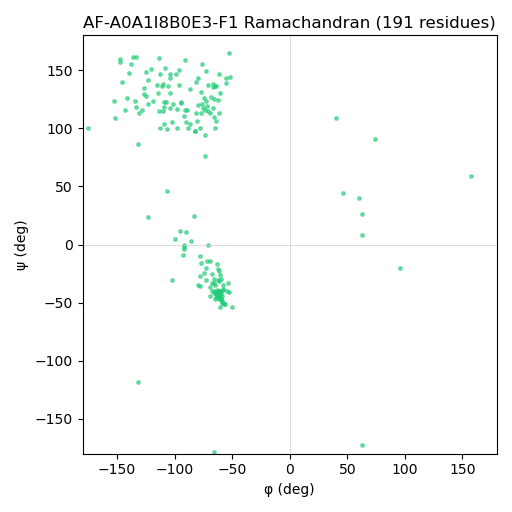t works on any Cα trace.

Solvent-accessible surface area. Solvent-accessible surface area (SASA) is the area in Å² traced out by the centre of a 1.4 Å probe sphere (a water molecule) rolled over the protein's van der Waals surface (Shrake–Rupley / Lee–Richards construction). Buried residues have near-zero SASA; fully exposed residues can exceed 200 Å². The total SASA scales roughly with the number of surface residues.

Foldseek 3Di. The Foldseek 3Di string encodes local tertiary geometry as a 20-letter alphabet — one character per residue — derived from the relative positions of nearby Cα atoms. Unlike the amino-acid sequence, 3Di is a direct function of the 3D structure, so two proteins with the same fold have similar 3Di strings even at low sequence identity.

B-factor. For experimental (PDB) structures, the B-factor (temperature factor) quantifies the positional spread of each atom in the crystal — a combination of thermal vibration and static disorder — in units of Å². High B-factors mark flexible loops or poorly resolved regions; low B-factors mark the rigid, well-ordered core.

mmCIF coordinates. The mmCIF block holds the 3D Cartesian coordinates of each backbone atom (N, Cα, C, O) in ångströms. mmCIF is the PDB's canonical archive format — a tagged-loop text representation of the atomic model.

InterPro / GO / CATH / organism. Functional annotations link the protein to curated databases. InterPro entries identify conserved domains and families by matching the sequence against member-database signatures (Pfam, PROSITE, CDD, …). Gene Ontology (GO) terms describe molecular function, biological process, and cellular component in a controlled vocabulary. CATH places the structure in a hierarchical fold classification (Class/Architecture/Topology/Homologous-superfamily). The organism is the source species.

Rendered structure images. Structure images are PyMOL renders from six orthogonal camera directions. Cartoon representation draws helices as coils and strands as arrows; sticks shows the backbone as bonds; surface shows the solvent-excluded envelope. Rainbow coloring maps sequence position to hue (blue→red, N→C); chain coloring assigns a distinct color per polypeptide.

Sequence. This is the polypeptide sequence — one letter per residue, N-terminus first. Length ranges from a few dozen residues for small domains to over a thousand for large multi-domain proteins.

Secondary structure (8-state, DSSP). The SS8 string is DSSP's per-residue secondary-structure call. α-helix (H) means an i→i+4 H-bond ladder; β-strand (E) means the residue participates in a β-sheet; 3₁₀ (G) and π (I) are tighter and wider helices; T/S are turns/bends; '-' is loop.

Nearest PDB structures. Structural nearest neighbors (via Foldseek easy-search vs the PDB). Reported per hit: target PDB id, E-value, and alignment TM-score. A TM-score above ~0.5 is the conventional threshold for 'same fold'.